Protein AF-A0A6C0BJ73-F1 (afdb_monomer_lite)

Foldseek 3Di:
DPPVVVVLVVVVVFFLQLSLLVLLVCLQVPVDDPDPPVNVVSLCSLCVLLVVCVVLVVLCVVQLLSVLLVVFPNPPCSSRDVQDADPLLVVQLVVLCVLQVHPDDDRHQQAFSSSQSSSVQSSCCSVVVHRDDDPVQSVLCNVFVDQPPDFFLVQLVVVVVCVVPDPAWKKKWKKKDQFDPDIGIKIKTWHWDDDPPPDDIDIAIAIFGHHHSGHGRSSVCVVVVCSVPVRHHDPVVLLSVLRNVLRNDQADDPVNQVSCCVVVVGGGDCSSRHGHTITMTMGMDGD

Organism: NCBI:txid1070528

Sequence (287 aa):
MVNLKKWVHHKRQRGLIDYKWAVRNYLLNHTHCEDEAQEKSFFLESLSPFLYLQQYAPIILQDRSLQAVCQLCTDLNLVIDINHQDLQLNILGQKFNQLIHSARELRACYDCGTTARGVFFQLIKAYRHDFHLSPQEIERVKSEYYMTRYHGAEGVDVLRSRMRTIDHNCLFMCAMQLGEEFGHVYILEKTWQDEHDGHSGHFRYRMYQSCLRAYLLIDYIETMDYARHPNQGIDIFAHLEHLEHLFSTPVWGAKEIDQFNNWFKFTPPDEVKTPGRKLFTNTFILL

Radius of gyration: 19.1 Å; chains: 1; bounding box: 56×44×53 Å

pLDDT: mean 87.21, std 12.21, range [36.84, 98.5]

Structure (mmCIF, N/CA/C/O backbone):
data_AF-A0A6C0BJ73-F1
#
_entry.id   AF-A0A6C0BJ73-F1
#
loop_
_atom_site.group_PDB
_atom_site.id
_atom_site.type_symbol
_atom_site.label_atom_id
_atom_site.label_alt_id
_atom_site.label_comp_id
_atom_site.label_asym_id
_atom_site.label_entity_id
_atom_site.label_seq_id
_atom_site.pdbx_PDB_ins_code
_atom_site.Cartn_x
_atom_site.Cartn_y
_atom_site.Cartn_z
_atom_site.occupancy
_atom_site.B_iso_or_equiv
_atom_site.auth_seq_id
_atom_site.auth_comp_id
_atom_site.auth_asym_id
_atom_site.auth_atom_id
_atom_site.pdbx_PDB_model_num
ATOM 1 N N . MET A 1 1 ? 25.821 -14.455 -17.902 1.00 36.84 1 MET A N 1
ATOM 2 C CA . MET A 1 1 ? 24.844 -13.638 -18.655 1.00 36.84 1 MET A CA 1
ATOM 3 C C . MET A 1 1 ? 23.474 -14.288 -18.554 1.00 36.84 1 MET A C 1
ATOM 5 O O . MET A 1 1 ? 23.308 -15.404 -19.032 1.00 36.84 1 MET A O 1
ATOM 9 N N . VAL A 1 2 ? 22.513 -13.643 -17.892 1.00 38.59 2 VAL A N 1
ATOM 10 C CA . VAL A 1 2 ? 21.113 -14.099 -17.897 1.00 38.59 2 VAL A CA 1
ATOM 11 C C . VAL A 1 2 ? 20.538 -13.808 -19.283 1.00 38.59 2 VAL A C 1
ATOM 13 O O . VAL A 1 2 ? 20.690 -12.700 -19.787 1.00 38.59 2 VAL A O 1
ATOM 16 N N . ASN A 1 3 ? 19.902 -14.793 -19.922 1.00 48.81 3 ASN A N 1
ATOM 17 C CA . ASN A 1 3 ? 19.230 -14.584 -21.205 1.00 48.81 3 ASN A CA 1
ATOM 18 C C . ASN A 1 3 ? 18.021 -13.656 -20.988 1.00 48.81 3 ASN A C 1
ATOM 20 O O . ASN A 1 3 ? 16.946 -14.110 -20.590 1.00 48.81 3 ASN A O 1
ATOM 24 N N . LEU A 1 4 ? 18.226 -12.354 -21.218 1.00 48.53 4 LEU A N 1
ATOM 25 C CA . LEU A 1 4 ? 17.261 -11.291 -20.926 1.00 48.53 4 LEU A CA 1
ATOM 26 C C . LEU A 1 4 ? 15.915 -11.516 -21.624 1.00 48.53 4 LEU A C 1
ATOM 28 O O . LEU A 1 4 ? 14.880 -11.275 -21.019 1.00 48.53 4 LEU A O 1
ATOM 32 N N . LYS A 1 5 ? 15.900 -12.055 -22.851 1.00 47.69 5 LYS A N 1
ATOM 33 C CA . LYS A 1 5 ? 14.650 -12.355 -23.572 1.00 47.69 5 LYS A CA 1
ATOM 34 C C . LYS A 1 5 ? 13.836 -13.443 -22.871 1.00 47.69 5 LYS A C 1
ATOM 36 O O . LYS A 1 5 ? 12.630 -13.284 -22.710 1.00 47.69 5 LYS A O 1
ATOM 41 N N . LYS A 1 6 ? 14.483 -14.510 -22.384 1.00 49.50 6 LYS A N 1
ATOM 42 C CA . LYS A 1 6 ? 13.811 -15.536 -21.563 1.00 49.50 6 LYS A CA 1
ATOM 43 C C . LYS A 1 6 ? 13.382 -14.990 -20.198 1.00 49.50 6 LYS A C 1
ATOM 45 O O . LYS A 1 6 ? 12.310 -15.345 -19.723 1.00 49.50 6 LYS A O 1
ATOM 50 N N . TRP A 1 7 ? 14.176 -14.112 -19.589 1.00 49.31 7 TRP A N 1
ATOM 51 C CA . TRP A 1 7 ? 13.893 -13.547 -18.267 1.00 49.31 7 TRP A CA 1
ATOM 52 C C . TRP A 1 7 ? 12.736 -12.535 -18.282 1.00 49.31 7 TRP A C 1
ATOM 54 O O . TRP A 1 7 ? 11.811 -12.650 -17.481 1.00 49.31 7 TRP A O 1
ATOM 64 N N . VAL A 1 8 ? 12.724 -11.618 -19.254 1.00 48.22 8 VAL A N 1
ATOM 65 C CA . VAL A 1 8 ? 11.640 -10.651 -19.497 1.00 48.22 8 VAL A CA 1
ATOM 66 C C . VAL A 1 8 ? 10.339 -11.367 -19.864 1.00 48.22 8 VAL A C 1
ATOM 68 O O . VAL A 1 8 ? 9.280 -11.026 -19.340 1.00 48.22 8 VAL A O 1
ATOM 71 N N . HIS A 1 9 ? 10.402 -12.407 -20.703 1.00 48.00 9 HIS A N 1
ATOM 72 C CA . HIS A 1 9 ? 9.216 -13.186 -21.070 1.00 48.00 9 HIS A CA 1
ATOM 73 C C . HIS A 1 9 ? 8.636 -13.962 -19.875 1.00 48.00 9 HIS A C 1
ATOM 75 O O . HIS A 1 9 ? 7.421 -14.005 -19.701 1.00 48.00 9 HIS A O 1
ATOM 81 N N . HIS A 1 10 ? 9.492 -14.505 -19.002 1.00 44.62 10 HIS A N 1
ATOM 82 C CA . HIS A 1 10 ? 9.056 -15.214 -17.797 1.00 44.62 10 HIS A CA 1
ATOM 83 C C . HIS A 1 10 ? 8.515 -14.270 -16.707 1.00 44.62 10 HIS A C 1
ATOM 85 O O . HIS A 1 10 ? 7.605 -14.641 -15.972 1.00 44.62 10 HIS A O 1
ATOM 91 N N . LYS A 1 11 ? 9.024 -13.032 -16.618 1.00 47.97 11 LYS A N 1
ATOM 92 C CA . LYS A 1 11 ? 8.549 -11.996 -15.681 1.00 47.97 11 LYS A CA 1
ATOM 93 C C . LYS A 1 11 ? 7.252 -11.318 -16.136 1.00 47.97 11 LYS A C 1
ATOM 95 O O . LYS A 1 11 ? 6.412 -11.058 -15.285 1.00 47.97 11 LYS A O 1
ATOM 100 N N . ARG A 1 12 ? 7.016 -11.139 -17.446 1.00 46.47 12 ARG A N 1
ATOM 101 C CA . ARG A 1 12 ? 5.707 -10.692 -17.982 1.00 46.47 12 ARG A CA 1
ATOM 102 C C . ARG A 1 12 ? 4.543 -11.597 -17.552 1.00 46.47 12 ARG A C 1
ATOM 104 O O . ARG A 1 12 ? 3.420 -11.124 -17.449 1.00 46.47 12 ARG A O 1
ATOM 111 N N . GLN A 1 13 ? 4.815 -12.874 -17.277 1.00 42.06 13 GLN A N 1
ATOM 112 C CA . GLN A 1 13 ? 3.831 -13.839 -16.772 1.00 42.06 13 GLN A CA 1
ATOM 113 C C . GLN A 1 13 ? 3.604 -13.760 -15.248 1.00 42.06 13 GLN A C 1
ATOM 115 O O . GLN A 1 13 ? 2.631 -14.328 -14.767 1.00 42.06 13 GLN A O 1
ATOM 120 N N . ARG A 1 14 ? 4.465 -13.069 -14.480 1.00 44.94 14 ARG A N 1
ATOM 121 C CA . ARG A 1 14 ? 4.439 -13.021 -12.999 1.00 44.94 14 ARG A CA 1
ATOM 122 C C . ARG A 1 14 ? 3.834 -11.733 -12.411 1.00 44.94 14 ARG A C 1
ATOM 124 O O . ARG A 1 14 ? 3.923 -11.510 -11.211 1.00 44.94 14 ARG A O 1
ATOM 131 N N . GLY A 1 15 ? 3.188 -10.915 -13.242 1.00 54.75 15 GLY A N 1
ATOM 132 C CA . GLY A 1 15 ? 2.568 -9.643 -12.855 1.00 54.75 15 GLY A CA 1
ATOM 133 C C . GLY A 1 15 ? 3.299 -8.437 -13.451 1.00 54.75 15 GLY A C 1
ATOM 134 O O . GLY A 1 15 ? 4.526 -8.403 -13.509 1.00 54.75 15 GLY A O 1
ATOM 135 N N . LEU A 1 16 ? 2.531 -7.443 -13.912 1.00 63.47 16 LEU A N 1
ATOM 136 C CA . LEU A 1 16 ? 3.031 -6.232 -14.588 1.00 63.47 16 LEU A CA 1
ATOM 137 C C . LEU A 1 16 ? 4.005 -5.412 -13.728 1.00 63.47 16 LEU A C 1
ATOM 139 O O . LEU A 1 16 ? 4.859 -4.713 -14.263 1.00 63.47 16 LEU A O 1
ATOM 143 N N . ILE A 1 17 ? 3.895 -5.508 -12.405 1.00 78.50 17 ILE A N 1
ATOM 144 C CA . ILE A 1 17 ? 4.587 -4.600 -11.499 1.00 78.50 17 ILE A CA 1
ATOM 145 C C . ILE A 1 17 ? 6.021 -5.061 -11.159 1.00 78.50 17 ILE A C 1
ATOM 147 O O . ILE A 1 17 ? 6.945 -4.254 -11.241 1.00 78.50 17 ILE A O 1
ATOM 151 N N . ASP A 1 18 ? 6.252 -6.354 -10.886 1.00 79.88 18 ASP A N 1
ATOM 152 C CA . ASP A 1 18 ? 7.607 -6.912 -10.660 1.00 79.88 18 ASP A CA 1
ATOM 153 C C . ASP A 1 18 ? 8.547 -6.647 -11.850 1.00 79.88 18 ASP A C 1
ATOM 155 O O . ASP A 1 18 ? 9.775 -6.584 -11.713 1.00 79.88 18 ASP A O 1
ATOM 159 N N . TYR A 1 19 ? 7.961 -6.532 -13.043 1.00 82.31 19 TYR A N 1
ATOM 160 C CA . TYR A 1 19 ? 8.666 -6.190 -14.266 1.00 82.31 19 TYR A CA 1
ATOM 161 C C . TYR A 1 19 ? 9.192 -4.748 -14.248 1.00 82.31 19 TYR A C 1
ATOM 163 O O . TYR A 1 19 ? 10.322 -4.520 -14.676 1.00 82.31 19 TYR A O 1
ATOM 171 N N . LYS A 1 20 ? 8.449 -3.791 -13.682 1.00 86.62 20 LYS A N 1
ATOM 172 C CA . LYS A 1 20 ? 8.884 -2.389 -13.590 1.00 86.62 20 LYS A CA 1
ATOM 173 C C . LYS A 1 20 ? 10.113 -2.230 -12.706 1.00 86.62 20 LYS A C 1
ATOM 175 O O . LYS A 1 20 ? 11.077 -1.591 -13.115 1.00 86.62 20 LYS A O 1
ATOM 180 N N . TRP A 1 21 ? 10.155 -2.874 -11.540 1.00 86.94 21 TRP A N 1
ATOM 181 C CA . TRP A 1 21 ? 11.364 -2.856 -10.707 1.00 86.94 21 TRP A CA 1
ATOM 182 C C . TRP A 1 21 ? 12.562 -3.502 -11.397 1.00 86.94 21 TRP A C 1
ATOM 184 O O . TRP A 1 21 ? 13.667 -2.962 -11.360 1.00 86.94 21 TRP A O 1
ATOM 194 N N . ALA A 1 22 ? 12.343 -4.632 -12.069 1.00 86.81 22 ALA A N 1
ATOM 195 C CA . ALA A 1 22 ? 13.363 -5.296 -12.870 1.00 86.81 22 ALA A CA 1
ATOM 196 C C . ALA A 1 22 ? 13.941 -4.372 -13.956 1.00 86.81 22 ALA A C 1
ATOM 198 O O . ALA A 1 22 ? 15.158 -4.301 -14.125 1.00 86.81 22 ALA A O 1
ATOM 199 N N . VAL A 1 23 ? 13.069 -3.641 -14.648 1.00 88.56 23 VAL A N 1
ATOM 200 C CA . VAL A 1 23 ? 13.437 -2.637 -15.647 1.00 88.56 23 VAL A CA 1
ATOM 201 C C . VAL A 1 23 ? 14.264 -1.509 -15.026 1.00 88.56 23 VAL A C 1
ATOM 203 O O . VAL A 1 23 ? 15.340 -1.208 -15.534 1.00 88.56 23 VAL A O 1
ATOM 206 N N . ARG A 1 24 ? 13.842 -0.933 -13.894 1.00 89.31 24 ARG A N 1
ATOM 207 C CA . ARG A 1 24 ? 14.599 0.144 -13.226 1.00 89.31 24 ARG A CA 1
ATOM 208 C C . ARG A 1 24 ? 15.981 -0.307 -12.759 1.00 89.31 24 ARG A C 1
ATOM 210 O O . ARG A 1 24 ? 16.961 0.392 -12.973 1.00 89.31 24 ARG A O 1
ATOM 217 N N . ASN A 1 25 ? 16.091 -1.520 -12.212 1.00 88.69 25 ASN A N 1
ATOM 218 C CA . ASN A 1 25 ? 17.393 -2.101 -11.863 1.00 88.69 25 ASN A CA 1
ATOM 219 C C . ASN A 1 25 ? 18.284 -2.299 -13.080 1.00 88.69 25 ASN A C 1
ATOM 221 O O . ASN A 1 25 ? 19.498 -2.129 -12.986 1.00 88.69 25 ASN A O 1
ATOM 225 N N . TYR A 1 26 ? 17.703 -2.704 -14.207 1.00 87.88 26 TYR A N 1
ATOM 226 C CA . TYR A 1 26 ? 18.461 -2.833 -15.438 1.00 87.88 26 TYR A CA 1
ATOM 227 C C . TYR A 1 26 ? 19.020 -1.473 -15.861 1.00 87.88 26 TYR A C 1
ATOM 229 O O . TYR A 1 26 ? 20.234 -1.367 -16.016 1.00 87.88 26 TYR A O 1
ATOM 237 N N . LEU A 1 27 ? 18.163 -0.450 -15.951 1.00 88.19 27 LEU A N 1
ATOM 238 C CA . LEU A 1 27 ? 18.541 0.914 -16.336 1.00 88.19 27 LEU A CA 1
ATOM 239 C C . LEU A 1 27 ? 19.612 1.502 -15.405 1.00 88.19 27 LEU A C 1
ATOM 241 O O . LEU A 1 27 ? 20.588 2.067 -15.883 1.00 88.19 27 LEU A O 1
ATOM 245 N N . LEU A 1 28 ? 19.482 1.304 -14.088 1.00 87.62 28 LEU A N 1
ATOM 246 C CA . LEU A 1 28 ? 20.460 1.785 -13.107 1.00 87.62 28 LEU A CA 1
ATOM 247 C C . LEU A 1 28 ? 21.855 1.165 -13.297 1.00 87.62 28 LEU A C 1
ATOM 249 O O . LEU A 1 28 ? 22.863 1.840 -13.109 1.00 87.62 28 LEU A O 1
ATOM 253 N N . ASN A 1 29 ? 21.923 -0.122 -13.648 1.00 86.38 29 ASN A N 1
ATOM 254 C CA . ASN A 1 29 ? 23.186 -0.861 -13.738 1.00 86.38 29 ASN A CA 1
ATOM 255 C C . ASN A 1 29 ? 23.790 -0.896 -15.154 1.00 86.38 29 ASN A C 1
ATOM 257 O O . ASN A 1 29 ? 24.919 -1.356 -15.314 1.00 86.38 29 ASN A O 1
ATOM 261 N N . HIS A 1 30 ? 23.053 -0.462 -16.180 1.00 80.69 30 HIS A N 1
ATOM 262 C CA . HIS A 1 30 ? 23.458 -0.566 -17.585 1.00 80.69 30 HIS A CA 1
ATOM 263 C C . HIS A 1 30 ? 23.285 0.780 -18.290 1.00 80.69 30 HIS A C 1
ATOM 265 O O . HIS A 1 30 ? 22.420 0.935 -19.144 1.00 80.69 30 HIS A O 1
ATOM 271 N N . THR A 1 31 ? 24.146 1.745 -17.961 1.00 66.12 31 THR A N 1
ATOM 272 C CA . THR A 1 31 ? 24.140 3.098 -18.553 1.00 66.12 31 THR A CA 1
ATOM 273 C C . THR A 1 31 ? 24.548 3.142 -20.032 1.00 66.12 31 THR A C 1
ATOM 275 O O . THR A 1 31 ? 24.536 4.212 -20.633 1.00 66.12 31 THR A O 1
ATOM 278 N N . HIS A 1 32 ? 24.932 2.001 -20.616 1.00 63.19 32 HIS A N 1
ATOM 279 C CA . HIS A 1 32 ? 25.345 1.856 -22.012 1.00 63.19 32 HIS A CA 1
ATOM 280 C C . HIS A 1 32 ? 24.818 0.526 -22.569 1.00 63.19 32 HIS A C 1
ATOM 282 O O . HIS A 1 32 ? 25.540 -0.474 -22.599 1.00 63.19 32 HIS A O 1
ATOM 288 N N . CYS A 1 33 ? 23.540 0.481 -22.953 1.00 62.47 33 CYS A N 1
ATOM 289 C CA . CYS A 1 33 ? 23.014 -0.647 -23.713 1.00 62.47 33 CYS A CA 1
ATOM 290 C C . CYS A 1 33 ? 23.437 -0.512 -25.184 1.00 62.47 33 CYS A C 1
ATOM 292 O O . CYS A 1 33 ? 23.330 0.562 -25.766 1.00 62.47 33 CYS A O 1
ATOM 294 N N . GLU A 1 34 ? 23.889 -1.599 -25.813 1.00 67.88 34 GLU A N 1
ATOM 295 C CA . GLU A 1 34 ? 24.16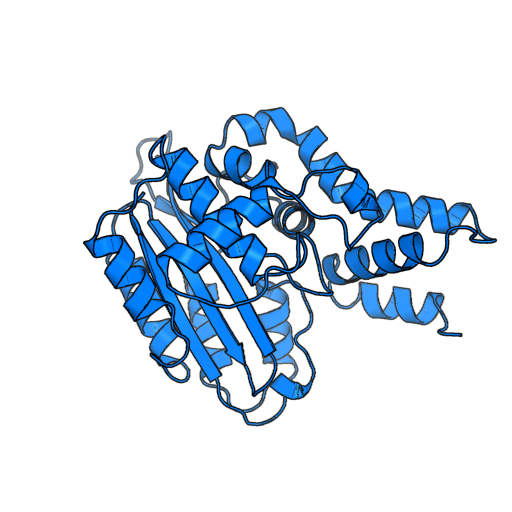2 -1.608 -27.261 1.00 67.88 34 GLU A CA 1
ATOM 296 C C . GLU A 1 34 ? 22.866 -1.535 -28.100 1.00 67.88 34 GLU A C 1
ATOM 298 O O . GLU A 1 34 ? 22.915 -1.230 -29.290 1.00 67.88 34 GLU A O 1
ATOM 303 N N . ASP A 1 35 ? 21.704 -1.804 -27.490 1.00 82.25 35 ASP A N 1
ATOM 304 C CA . ASP A 1 35 ? 20.382 -1.774 -28.123 1.00 82.25 35 ASP A CA 1
ATOM 305 C C . ASP A 1 35 ? 19.558 -0.574 -27.616 1.00 82.25 35 ASP A C 1
ATOM 307 O O . ASP A 1 35 ? 18.782 -0.668 -26.658 1.00 82.25 35 ASP A O 1
ATOM 311 N N . GLU A 1 36 ? 19.708 0.567 -28.296 1.00 83.44 36 GLU A N 1
ATOM 312 C CA . GLU A 1 36 ? 18.985 1.813 -27.994 1.00 83.44 36 GLU A CA 1
ATOM 313 C C . GLU A 1 36 ? 17.455 1.636 -28.001 1.00 83.44 36 GLU A C 1
ATOM 315 O O . GLU A 1 36 ? 16.734 2.295 -27.245 1.00 83.44 36 GLU A O 1
ATOM 320 N N . ALA A 1 37 ? 16.925 0.745 -28.847 1.00 84.75 37 ALA A N 1
ATOM 321 C CA . ALA A 1 37 ? 15.487 0.514 -28.939 1.00 84.75 37 ALA A CA 1
ATOM 322 C C . ALA A 1 37 ? 14.962 -0.208 -27.692 1.00 84.75 37 ALA A C 1
ATOM 324 O O . ALA A 1 37 ? 13.891 0.137 -27.175 1.00 84.75 37 ALA A O 1
ATOM 325 N N . GLN A 1 38 ? 15.722 -1.180 -27.183 1.00 84.00 38 GLN A N 1
ATOM 326 C CA . GLN A 1 38 ? 15.403 -1.859 -25.933 1.00 84.00 38 GLN A CA 1
ATOM 327 C C . GLN A 1 38 ? 15.486 -0.907 -24.736 1.00 84.00 38 GLN A C 1
ATOM 329 O O . GLN A 1 38 ? 14.554 -0.871 -23.928 1.00 84.00 38 GLN A O 1
ATOM 334 N N . GLU A 1 39 ? 16.553 -0.113 -24.639 1.00 85.25 39 GLU A N 1
ATOM 335 C CA . GLU A 1 39 ? 16.725 0.866 -23.561 1.00 85.25 39 GLU A CA 1
ATOM 336 C C . GLU A 1 39 ? 15.581 1.887 -23.543 1.00 85.25 39 GLU A C 1
ATOM 338 O O . GLU A 1 39 ? 14.961 2.113 -22.502 1.00 85.25 39 GLU A O 1
ATOM 343 N N . LYS A 1 40 ? 15.196 2.411 -24.713 1.00 87.56 40 LYS A N 1
ATOM 344 C CA . LYS A 1 40 ? 14.037 3.301 -24.848 1.00 87.56 40 LYS A CA 1
ATOM 345 C C . LYS A 1 40 ? 12.741 2.640 -24.379 1.00 87.56 40 LYS A C 1
ATOM 347 O O . LYS A 1 40 ? 11.948 3.273 -23.685 1.00 87.56 40 LYS A O 1
ATOM 352 N N . SER A 1 41 ? 12.506 1.377 -24.739 1.00 87.75 41 SER A N 1
ATOM 353 C CA . SER A 1 41 ? 11.314 0.647 -24.289 1.00 87.75 41 SER A CA 1
ATOM 354 C C . SER A 1 41 ? 11.290 0.463 -22.771 1.00 87.75 41 SER A C 1
ATOM 356 O O . SER A 1 41 ? 10.227 0.565 -22.165 1.00 87.75 41 SER A O 1
ATOM 358 N N . PHE A 1 42 ? 12.437 0.176 -22.161 1.00 90.31 42 PHE A N 1
ATOM 359 C CA . PHE A 1 42 ? 12.583 0.037 -20.715 1.00 90.31 42 PHE A CA 1
ATOM 360 C C . PHE A 1 42 ? 12.367 1.367 -19.998 1.00 90.31 42 PHE A C 1
ATOM 362 O O . PHE A 1 42 ? 11.609 1.431 -19.031 1.00 90.31 42 PHE A O 1
ATOM 369 N N . PHE A 1 43 ? 12.942 2.447 -20.517 1.00 89.69 43 PHE A N 1
ATOM 370 C CA . PHE A 1 43 ? 12.713 3.776 -19.973 1.00 89.69 43 PHE A CA 1
ATOM 371 C C . PHE A 1 43 ? 11.221 4.143 -19.991 1.00 89.69 43 PHE A C 1
ATOM 373 O O . PHE A 1 43 ? 10.673 4.531 -18.960 1.00 89.69 43 PHE A O 1
ATOM 380 N N . LEU A 1 44 ? 10.527 3.923 -21.115 1.00 89.12 44 LEU A N 1
ATOM 381 C CA . LEU A 1 44 ? 9.082 4.168 -21.225 1.00 89.12 44 LEU A CA 1
ATOM 382 C C . LEU A 1 44 ? 8.257 3.355 -20.218 1.00 89.12 44 LEU A C 1
ATOM 384 O O . LEU A 1 44 ? 7.331 3.895 -19.617 1.00 89.12 44 LEU A O 1
ATOM 388 N N . GLU A 1 45 ? 8.605 2.087 -19.999 1.00 89.75 45 GLU A N 1
ATOM 389 C CA . GLU A 1 45 ? 7.937 1.245 -19.000 1.00 89.75 45 GLU A CA 1
ATOM 390 C C . GLU A 1 45 ? 8.144 1.785 -17.575 1.00 89.75 45 GLU A C 1
ATOM 392 O O . GLU A 1 45 ? 7.196 1.878 -16.799 1.00 89.75 45 GLU A O 1
ATOM 397 N N . SER A 1 46 ? 9.370 2.191 -17.228 1.00 90.62 46 SER A N 1
ATOM 398 C CA . SER A 1 46 ? 9.672 2.757 -15.905 1.00 90.62 46 SER A CA 1
ATOM 399 C C . SER A 1 46 ? 9.002 4.111 -15.647 1.00 90.62 46 SER A C 1
ATOM 401 O O . SER A 1 46 ? 8.723 4.455 -14.493 1.00 90.62 46 SER A O 1
ATOM 403 N N . LEU A 1 47 ? 8.723 4.856 -16.721 1.00 92.31 47 LEU A N 1
ATOM 404 C CA . LEU A 1 47 ? 8.091 6.169 -16.704 1.00 92.31 47 LEU A CA 1
ATOM 405 C C . LEU A 1 47 ? 6.554 6.091 -16.645 1.00 92.31 47 LEU A C 1
ATOM 407 O O . LEU A 1 47 ? 5.916 7.059 -16.232 1.00 92.31 47 LEU A O 1
ATOM 411 N N . SER A 1 48 ? 5.947 4.956 -17.012 1.00 92.94 48 SER A N 1
ATOM 412 C CA . SER A 1 48 ? 4.487 4.809 -17.106 1.00 92.94 48 SER A CA 1
ATOM 413 C C . SER A 1 48 ? 3.693 5.272 -15.867 1.00 92.94 48 SER A C 1
ATOM 415 O O . SER A 1 48 ? 2.747 6.039 -16.063 1.00 92.94 48 SER A O 1
ATOM 417 N N . PRO A 1 49 ? 4.069 4.952 -14.605 1.00 92.31 49 PRO A N 1
ATOM 418 C CA . PRO A 1 49 ? 3.311 5.425 -13.441 1.00 92.31 49 PRO A CA 1
ATOM 419 C C . PRO A 1 49 ? 3.370 6.945 -13.280 1.00 92.31 49 PRO A C 1
ATOM 421 O O . PRO A 1 49 ? 2.411 7.556 -12.822 1.00 92.31 49 PRO A O 1
ATOM 424 N N . PHE A 1 50 ? 4.463 7.589 -13.692 1.00 93.94 50 PHE A N 1
ATOM 425 C CA . PHE A 1 50 ? 4.592 9.044 -13.630 1.00 93.94 50 PHE A CA 1
ATOM 426 C C . PHE A 1 50 ? 3.728 9.718 -14.699 1.00 93.94 50 PHE A C 1
ATOM 428 O O . PHE A 1 50 ? 3.060 10.712 -14.414 1.00 93.94 50 PHE A O 1
ATOM 435 N N . LEU A 1 51 ? 3.674 9.144 -15.907 1.00 93.81 51 LEU A N 1
ATOM 436 C CA . LEU A 1 51 ? 2.758 9.603 -16.957 1.00 93.81 51 LEU A CA 1
ATOM 437 C C . LEU A 1 51 ? 1.300 9.428 -16.537 1.00 93.81 51 LEU A C 1
ATOM 439 O O . LEU A 1 51 ? 0.488 10.310 -16.795 1.00 93.81 51 LEU A O 1
ATOM 443 N N . TYR A 1 52 ? 0.976 8.334 -15.848 1.00 94.06 52 TYR A N 1
ATOM 444 C CA . TYR A 1 52 ? -0.346 8.112 -15.275 1.00 94.06 52 TYR A CA 1
ATOM 445 C C . TYR A 1 52 ? -0.724 9.219 -14.277 1.00 94.06 52 TYR A C 1
ATOM 447 O O . TYR A 1 52 ? -1.795 9.817 -14.399 1.00 94.06 52 TYR A O 1
ATOM 455 N N . LEU A 1 53 ? 0.170 9.567 -13.342 1.00 93.88 53 LEU A N 1
ATOM 456 C CA . LEU A 1 53 ? -0.064 10.676 -12.408 1.00 93.88 53 LEU A CA 1
ATOM 457 C C . LEU A 1 53 ? -0.254 12.014 -13.135 1.00 93.88 53 LEU A C 1
ATOM 459 O O . LEU A 1 53 ? -1.150 12.779 -12.783 1.00 93.88 53 LEU A O 1
ATOM 463 N N . GLN A 1 54 ? 0.551 12.286 -14.165 1.00 95.06 54 GLN A N 1
ATOM 464 C CA . GLN A 1 54 ? 0.431 13.506 -14.963 1.00 95.06 54 GLN A CA 1
ATOM 465 C C . GLN A 1 54 ? -0.897 13.557 -15.734 1.00 95.06 54 GLN A C 1
ATOM 467 O O . GLN A 1 54 ? -1.574 14.584 -15.734 1.00 95.06 54 GLN A O 1
ATOM 472 N N . GLN A 1 55 ? -1.282 12.450 -16.371 1.00 96.19 55 GLN A N 1
ATOM 473 C CA . GLN A 1 55 ? -2.501 12.336 -17.167 1.00 96.19 55 GLN A CA 1
ATOM 474 C C . GLN A 1 55 ? -3.760 12.558 -16.321 1.00 96.19 55 GLN A C 1
ATOM 476 O O . GLN A 1 55 ? -4.688 13.231 -16.770 1.00 96.19 55 GLN A O 1
ATOM 481 N N . TYR A 1 56 ? -3.796 12.013 -15.102 1.00 97.00 56 TYR A N 1
ATOM 482 C CA . TYR A 1 56 ? -4.958 12.090 -14.211 1.00 97.00 56 TYR A CA 1
ATOM 483 C C . TYR A 1 56 ? -4.818 13.125 -13.092 1.00 97.00 56 TYR A C 1
ATOM 485 O O . TYR A 1 56 ? -5.603 13.108 -12.142 1.00 97.00 56 TYR A O 1
ATOM 493 N N . ALA A 1 57 ? -3.871 14.061 -13.209 1.00 96.44 57 ALA A N 1
ATOM 494 C CA . ALA A 1 57 ? -3.634 15.092 -12.202 1.00 96.44 57 ALA A CA 1
ATOM 495 C C . ALA A 1 57 ? -4.914 15.838 -11.761 1.00 96.44 57 ALA A C 1
ATOM 497 O O . ALA A 1 57 ? -5.103 15.985 -10.553 1.00 96.44 57 ALA A O 1
ATOM 498 N N . PRO A 1 58 ? -5.846 16.241 -12.656 1.00 97.00 58 PRO A N 1
ATOM 499 C CA . PRO A 1 58 ? -7.082 16.903 -12.232 1.00 97.00 58 PRO A CA 1
ATOM 500 C C . PRO A 1 58 ? -7.959 16.048 -11.309 1.00 97.00 58 PRO A C 1
ATOM 502 O O . PRO A 1 58 ? -8.543 16.582 -10.372 1.00 97.00 58 PRO A O 1
ATOM 505 N N . ILE A 1 59 ? -8.032 14.734 -11.548 1.00 96.12 59 ILE A N 1
ATOM 506 C CA . ILE A 1 59 ? -8.831 13.810 -10.729 1.00 96.12 59 ILE A CA 1
ATOM 507 C C . ILE A 1 59 ? -8.131 13.559 -9.393 1.00 96.12 59 ILE A C 1
ATOM 509 O O . ILE A 1 59 ? -8.757 13.625 -8.339 1.00 96.12 59 ILE A O 1
ATOM 513 N N . ILE A 1 60 ? -6.813 13.341 -9.427 1.00 96.31 60 ILE A N 1
ATOM 514 C CA . ILE A 1 60 ? -5.996 13.142 -8.223 1.00 96.31 60 ILE A CA 1
ATOM 515 C C . ILE A 1 60 ? -6.103 14.352 -7.291 1.00 96.31 60 ILE A C 1
ATOM 517 O O . ILE A 1 60 ? -6.215 14.169 -6.089 1.00 96.31 60 ILE A O 1
ATOM 521 N N . LEU A 1 61 ? -6.111 15.577 -7.825 1.00 95.62 61 LEU A N 1
ATOM 522 C CA . LEU A 1 61 ? -6.252 16.801 -7.028 1.00 95.62 61 LEU A CA 1
ATOM 523 C C . LEU A 1 61 ? -7.636 16.963 -6.377 1.00 95.62 61 LEU A C 1
ATOM 525 O O . LEU A 1 61 ? -7.751 17.704 -5.403 1.00 95.62 61 LEU A O 1
ATOM 529 N N . GLN A 1 62 ? -8.672 16.308 -6.906 1.00 95.19 62 GLN A N 1
ATOM 530 C CA . GLN A 1 62 ? -10.029 16.338 -6.347 1.00 95.19 62 GLN A CA 1
ATOM 531 C C . GLN A 1 62 ? -10.247 15.246 -5.291 1.00 95.19 62 GLN A C 1
ATOM 533 O O . GLN A 1 62 ? -11.045 15.426 -4.372 1.00 95.19 62 GLN A O 1
ATOM 538 N N . ASP A 1 63 ? -9.529 14.125 -5.388 1.00 94.81 63 ASP A N 1
ATOM 539 C CA . ASP A 1 63 ? -9.580 13.049 -4.401 1.00 94.81 63 ASP A CA 1
ATOM 540 C C . ASP A 1 63 ? -8.548 13.288 -3.290 1.00 94.81 63 ASP A C 1
ATOM 542 O O . ASP A 1 63 ? -7.346 13.104 -3.478 1.00 94.81 63 ASP A O 1
ATOM 546 N N . ARG A 1 64 ? -9.028 13.674 -2.103 1.00 94.69 64 ARG A N 1
ATOM 547 C CA . ARG A 1 64 ? -8.192 14.005 -0.934 1.00 94.69 64 ARG A CA 1
ATOM 548 C C . ARG A 1 64 ? -7.134 12.938 -0.623 1.00 94.69 64 ARG A C 1
ATOM 550 O O . ARG A 1 64 ? -5.990 13.284 -0.327 1.00 94.69 64 ARG A O 1
ATOM 557 N N . SER A 1 65 ? -7.506 11.659 -0.671 1.00 95.50 65 SER A N 1
ATOM 558 C CA . SER A 1 65 ? -6.602 10.553 -0.346 1.00 95.50 65 SER A CA 1
ATOM 559 C C . SER A 1 65 ? -5.539 10.383 -1.415 1.00 95.50 65 SER A C 1
ATOM 561 O O . SER A 1 65 ? -4.351 10.334 -1.096 1.00 95.50 65 SER A O 1
ATOM 563 N N . LEU A 1 66 ? -5.946 10.335 -2.689 1.00 95.62 66 LEU A N 1
ATOM 564 C CA . LEU A 1 66 ? -5.000 10.192 -3.794 1.00 95.62 66 LEU A CA 1
ATOM 565 C C . LEU A 1 66 ? -4.061 11.389 -3.863 1.00 95.62 66 LEU A C 1
ATOM 567 O O . LEU A 1 66 ? -2.864 11.189 -4.027 1.00 95.62 66 LEU A O 1
ATOM 571 N N . GLN A 1 67 ? -4.558 12.610 -3.664 1.00 96.00 67 GLN A N 1
ATOM 572 C CA . GLN A 1 67 ? -3.718 13.801 -3.600 1.00 96.00 67 GLN A CA 1
ATOM 573 C C . GLN A 1 67 ? -2.619 13.661 -2.542 1.00 96.00 67 GLN A C 1
ATOM 575 O O . GLN A 1 67 ? -1.457 13.942 -2.825 1.00 96.00 67 GLN A O 1
ATOM 580 N N . ALA A 1 68 ? -2.972 13.225 -1.331 1.00 94.81 68 ALA A N 1
ATOM 581 C CA . ALA A 1 68 ? -2.029 13.103 -0.223 1.00 94.81 68 ALA A CA 1
ATOM 582 C C . ALA A 1 68 ? -0.996 11.989 -0.448 1.00 94.81 68 ALA A C 1
ATOM 584 O O . ALA A 1 68 ? 0.185 12.151 -0.137 1.00 94.81 68 ALA A O 1
ATOM 585 N N . VAL A 1 69 ? -1.438 10.853 -0.989 1.00 95.12 69 VAL A N 1
ATOM 586 C CA . VAL A 1 69 ? -0.594 9.674 -1.214 1.00 95.12 69 VAL A CA 1
ATOM 587 C C . VAL A 1 69 ? 0.320 9.866 -2.425 1.00 95.12 69 VAL A C 1
ATOM 589 O O . VAL A 1 69 ? 1.504 9.553 -2.342 1.00 95.12 69 VAL A O 1
ATOM 592 N N . CYS A 1 70 ? -0.184 10.449 -3.516 1.00 93.31 70 CYS A N 1
ATOM 593 C CA . CYS A 1 70 ? 0.581 10.733 -4.735 1.00 93.31 70 CYS A CA 1
ATOM 594 C C . CYS A 1 70 ? 1.570 11.901 -4.586 1.00 93.31 70 CYS A C 1
ATOM 596 O O . CYS A 1 70 ? 2.178 12.301 -5.568 1.00 93.31 70 CYS A O 1
ATOM 598 N N . GLN A 1 71 ? 1.735 12.470 -3.391 1.00 90.00 71 GLN A N 1
ATOM 599 C CA . GLN A 1 71 ? 2.844 13.382 -3.083 1.00 90.00 71 GLN A CA 1
ATOM 600 C C . GLN A 1 71 ? 4.088 12.643 -2.570 1.00 90.00 71 GLN A C 1
ATOM 602 O O . GLN A 1 71 ? 5.136 13.261 -2.417 1.00 90.00 71 GLN A O 1
ATOM 607 N N . LEU A 1 72 ? 3.976 11.347 -2.264 1.00 90.81 72 LEU A N 1
ATOM 608 C CA . LEU A 1 72 ? 5.085 10.524 -1.787 1.00 90.81 72 LEU A CA 1
ATOM 609 C C . LEU A 1 72 ? 5.723 9.759 -2.947 1.00 90.81 72 LEU A C 1
ATOM 611 O O . LEU A 1 72 ? 5.015 9.145 -3.746 1.00 90.81 72 LEU A O 1
ATOM 615 N N . CYS A 1 73 ? 7.056 9.699 -2.979 1.00 84.56 73 CYS A N 1
ATOM 616 C CA . CYS A 1 73 ? 7.807 8.875 -3.930 1.00 84.56 73 CYS A CA 1
ATOM 617 C C . CYS A 1 73 ? 7.509 9.184 -5.407 1.00 84.56 73 CYS A C 1
ATOM 619 O O . CYS A 1 73 ? 7.421 8.276 -6.234 1.00 84.56 73 CYS A O 1
ATOM 621 N N . THR A 1 74 ? 7.371 10.469 -5.738 1.00 84.69 74 THR A N 1
ATOM 622 C CA . THR A 1 74 ? 7.092 10.949 -7.103 1.00 84.69 74 THR A CA 1
ATOM 623 C C . THR A 1 74 ? 8.243 11.714 -7.746 1.00 84.69 74 THR A C 1
ATOM 625 O O . THR A 1 74 ? 8.066 12.306 -8.809 1.00 84.69 74 THR A O 1
ATOM 628 N N . ASP A 1 75 ? 9.421 11.724 -7.122 1.00 88.19 75 ASP A N 1
ATOM 629 C CA . ASP A 1 75 ? 10.621 12.298 -7.729 1.00 88.19 75 ASP A CA 1
ATOM 630 C C . ASP A 1 75 ? 10.971 11.538 -9.017 1.00 88.19 75 ASP A C 1
ATOM 632 O O . ASP A 1 75 ? 11.039 10.308 -9.020 1.00 88.19 75 ASP A O 1
ATOM 636 N N . LEU A 1 76 ? 11.206 12.266 -10.112 1.00 88.50 76 LEU A N 1
ATOM 637 C CA . LEU A 1 76 ? 11.563 11.680 -11.405 1.00 88.50 76 LEU A CA 1
ATOM 638 C C . LEU A 1 76 ? 12.878 10.892 -11.360 1.00 88.50 76 LEU A C 1
ATOM 640 O O . LEU A 1 76 ? 13.077 10.017 -12.198 1.00 88.50 76 LEU A O 1
ATOM 644 N N . ASN A 1 77 ? 13.746 11.122 -10.372 1.00 89.69 77 ASN A N 1
ATOM 645 C CA . ASN A 1 77 ? 14.927 10.286 -10.160 1.00 89.69 77 ASN A CA 1
ATOM 646 C C . ASN A 1 77 ? 14.551 8.812 -9.926 1.00 89.69 77 ASN A C 1
ATOM 648 O O . ASN A 1 77 ? 15.263 7.926 -10.392 1.00 89.69 77 ASN A O 1
ATOM 652 N N . LEU A 1 78 ? 13.387 8.532 -9.321 1.00 87.81 78 LEU A N 1
ATOM 653 C CA . LEU A 1 78 ? 12.878 7.171 -9.092 1.00 87.81 78 LEU A CA 1
ATOM 654 C C . LEU A 1 78 ? 12.492 6.432 -10.384 1.00 87.81 78 LEU A C 1
ATOM 656 O O . LEU A 1 78 ? 12.234 5.227 -10.334 1.00 87.81 78 LEU A O 1
ATOM 660 N N . VAL A 1 79 ? 12.452 7.116 -11.536 1.00 87.56 79 VAL A N 1
ATOM 661 C CA . VAL A 1 79 ? 12.300 6.472 -12.852 1.00 87.56 79 VAL A CA 1
ATOM 662 C C . VAL A 1 79 ? 13.461 5.512 -13.106 1.00 87.56 79 VAL A C 1
ATOM 664 O O . VAL A 1 79 ? 13.240 4.438 -13.653 1.00 87.56 79 VAL A O 1
ATOM 667 N N . ILE A 1 80 ? 14.677 5.855 -12.671 1.00 85.38 80 ILE A N 1
ATOM 668 C CA . ILE A 1 80 ? 15.884 5.048 -12.900 1.00 85.38 80 ILE A CA 1
ATOM 669 C C . ILE A 1 80 ? 16.491 4.592 -11.572 1.00 85.38 80 ILE A C 1
ATOM 671 O O . ILE A 1 80 ? 16.798 3.412 -11.400 1.00 85.38 80 ILE A O 1
ATOM 675 N N . ASP A 1 81 ? 16.653 5.508 -10.620 1.00 86.31 81 ASP A N 1
ATOM 676 C CA . ASP A 1 81 ? 17.344 5.245 -9.367 1.00 86.31 81 ASP A CA 1
ATOM 677 C C . ASP A 1 81 ? 16.415 4.613 -8.330 1.00 86.31 81 ASP A C 1
ATOM 679 O O . ASP A 1 81 ? 15.640 5.271 -7.633 1.00 86.31 81 ASP A O 1
ATOM 683 N N . ILE A 1 82 ? 16.533 3.294 -8.196 1.00 83.88 82 ILE A N 1
ATOM 684 C CA . ILE A 1 82 ? 15.795 2.529 -7.192 1.00 83.88 82 ILE A CA 1
ATOM 685 C C . ILE A 1 82 ? 16.254 2.795 -5.748 1.00 83.88 82 ILE A C 1
ATOM 687 O O . ILE A 1 82 ? 15.564 2.392 -4.811 1.00 83.88 82 ILE A O 1
ATOM 691 N N . ASN A 1 83 ? 17.404 3.447 -5.559 1.00 84.19 83 ASN A N 1
ATOM 692 C CA . ASN A 1 83 ? 17.951 3.798 -4.250 1.00 84.19 83 ASN A CA 1
ATOM 693 C C . ASN A 1 83 ? 17.635 5.245 -3.857 1.00 84.19 83 ASN A C 1
ATOM 695 O O . ASN A 1 83 ? 17.988 5.656 -2.746 1.00 84.19 83 ASN A O 1
ATOM 699 N N . HIS A 1 84 ? 16.970 6.005 -4.735 1.00 86.56 84 HIS A N 1
ATOM 700 C CA . HIS A 1 84 ? 16.630 7.395 -4.470 1.00 86.56 84 HIS A CA 1
ATOM 701 C C . HIS A 1 84 ? 15.786 7.513 -3.200 1.00 86.56 84 HIS A C 1
ATOM 703 O O . HIS A 1 84 ? 14.825 6.766 -2.978 1.00 86.56 84 HIS A O 1
ATOM 709 N N . GLN A 1 85 ? 16.162 8.462 -2.348 1.00 82.50 85 GLN A N 1
ATOM 710 C CA . GLN A 1 85 ? 15.524 8.671 -1.058 1.00 82.50 85 GLN A CA 1
ATOM 711 C C . GLN A 1 85 ? 14.602 9.880 -1.103 1.00 82.50 85 GLN A C 1
ATOM 713 O O . GLN A 1 85 ? 15.030 11.004 -1.349 1.00 82.50 85 GLN A O 1
ATOM 718 N N . ASP A 1 86 ? 13.337 9.654 -0.768 1.00 84.00 86 ASP A N 1
ATOM 719 C CA . ASP A 1 86 ? 12.396 10.730 -0.500 1.00 84.00 86 ASP A CA 1
ATOM 720 C C . ASP A 1 86 ? 12.608 11.236 0.939 1.00 84.00 86 ASP A C 1
ATOM 722 O O . ASP A 1 86 ? 12.350 10.533 1.925 1.00 84.00 86 ASP A O 1
ATOM 726 N N . LEU A 1 87 ? 13.118 12.466 1.063 1.00 86.12 87 LEU A N 1
ATOM 727 C CA . LEU A 1 87 ? 13.396 13.096 2.354 1.00 86.12 87 LEU A CA 1
ATOM 728 C C . LEU A 1 87 ? 12.130 13.218 3.212 1.00 86.12 87 LEU A C 1
ATOM 730 O O . LEU A 1 87 ? 12.182 12.993 4.424 1.00 86.12 87 LEU A O 1
ATOM 734 N N . GLN A 1 88 ? 10.993 13.554 2.601 1.00 86.31 88 GLN A N 1
ATOM 735 C CA . GLN A 1 88 ? 9.728 13.684 3.312 1.00 86.31 88 GLN A CA 1
ATOM 736 C C . GLN A 1 88 ? 9.281 12.328 3.852 1.00 86.31 88 GLN A C 1
ATOM 738 O O . GLN A 1 88 ? 8.901 12.231 5.021 1.00 86.31 88 GLN A O 1
ATOM 743 N N . LEU A 1 89 ? 9.396 11.269 3.049 1.00 88.69 89 LEU A N 1
ATOM 744 C CA . LEU A 1 89 ? 9.089 9.913 3.489 1.00 88.69 89 LEU A CA 1
ATOM 745 C C . LEU A 1 89 ? 9.968 9.485 4.673 1.00 88.69 89 LEU A C 1
ATOM 747 O O . LEU A 1 89 ? 9.460 8.941 5.656 1.00 88.69 89 LEU A O 1
ATOM 751 N N . ASN A 1 90 ? 11.268 9.779 4.617 1.00 87.31 90 ASN A N 1
ATOM 752 C CA . ASN A 1 90 ? 12.196 9.485 5.707 1.00 87.31 90 ASN A CA 1
ATOM 753 C C . ASN A 1 90 ? 11.822 10.229 6.998 1.00 87.31 90 ASN A C 1
ATOM 755 O O . ASN A 1 90 ? 11.783 9.611 8.061 1.00 87.31 90 ASN A O 1
ATOM 759 N N . ILE A 1 91 ? 11.476 11.519 6.919 1.00 89.31 91 ILE A N 1
ATOM 760 C CA . ILE A 1 91 ? 11.020 12.302 8.081 1.00 89.31 91 ILE A CA 1
ATOM 761 C C . ILE A 1 91 ? 9.758 11.681 8.696 1.00 89.31 91 ILE A C 1
ATOM 763 O O . ILE A 1 91 ? 9.669 11.533 9.916 1.00 89.31 91 ILE A O 1
ATOM 767 N N . LEU A 1 92 ? 8.777 11.296 7.874 1.00 88.44 92 LEU A N 1
ATOM 768 C CA . LEU A 1 92 ? 7.541 10.669 8.356 1.00 88.44 92 LEU A CA 1
ATOM 769 C C . LEU A 1 92 ? 7.804 9.295 8.987 1.00 88.44 92 LEU A C 1
ATOM 771 O O . LEU A 1 92 ? 7.278 8.992 10.058 1.00 88.44 92 LEU A O 1
ATOM 775 N N . GLY A 1 93 ? 8.674 8.490 8.373 1.00 87.25 93 GLY A N 1
ATOM 776 C CA . GLY A 1 93 ? 9.113 7.212 8.927 1.00 87.25 93 GLY A CA 1
ATOM 777 C C . GLY A 1 93 ? 9.815 7.370 10.280 1.00 87.25 93 GLY A C 1
ATOM 778 O O . GLY A 1 93 ? 9.526 6.615 11.208 1.00 87.25 93 GLY A O 1
ATOM 779 N N . GLN A 1 94 ? 10.678 8.382 10.427 1.00 89.50 94 GLN A N 1
ATOM 780 C CA . GLN A 1 94 ? 11.364 8.683 11.689 1.00 89.50 94 GLN A CA 1
ATOM 781 C C . GLN A 1 94 ? 10.373 9.092 12.777 1.00 89.50 94 GLN A C 1
ATOM 783 O O . GLN A 1 94 ? 10.457 8.582 13.894 1.00 89.50 94 GLN A O 1
ATOM 788 N N . LYS A 1 95 ? 9.396 9.946 12.447 1.00 89.50 95 LYS A N 1
ATOM 789 C CA . LYS A 1 95 ? 8.326 10.333 13.378 1.00 89.50 95 LYS A CA 1
ATOM 790 C C . LYS A 1 95 ? 7.526 9.123 13.855 1.00 89.50 95 LYS A C 1
ATOM 792 O O . LYS A 1 95 ? 7.285 8.995 15.052 1.00 89.50 95 LYS A O 1
ATOM 797 N N . PHE A 1 96 ? 7.155 8.210 12.952 1.00 87.94 96 PHE A N 1
ATOM 798 C CA . PHE A 1 96 ? 6.470 6.972 13.336 1.00 87.94 96 PHE A CA 1
ATOM 799 C C . PHE A 1 96 ? 7.344 6.125 14.272 1.00 87.94 96 PHE A C 1
ATOM 801 O O . PHE A 1 96 ? 6.885 5.702 15.329 1.00 87.94 96 PHE A O 1
ATOM 808 N N . ASN A 1 97 ? 8.614 5.904 13.918 1.00 88.69 97 ASN A N 1
ATOM 809 C CA . ASN A 1 97 ? 9.540 5.118 14.733 1.00 88.69 97 ASN A CA 1
ATOM 810 C C . ASN A 1 97 ? 9.716 5.703 16.141 1.00 88.69 97 ASN A C 1
ATOM 812 O O . ASN A 1 97 ? 9.675 4.954 17.116 1.00 88.69 97 ASN A O 1
ATOM 816 N N . GLN A 1 98 ? 9.849 7.027 16.259 1.00 89.81 98 GLN A N 1
ATOM 817 C CA . GLN A 1 98 ? 9.908 7.726 17.547 1.00 89.81 98 GLN A CA 1
ATOM 818 C C . GLN A 1 98 ? 8.628 7.518 18.362 1.00 89.81 98 GLN A C 1
ATOM 820 O O . GLN A 1 98 ? 8.706 7.225 19.554 1.00 89.81 98 GLN A O 1
ATOM 825 N N . LEU A 1 99 ? 7.465 7.613 17.710 1.00 87.38 99 LEU A N 1
ATOM 826 C CA . LEU A 1 99 ? 6.154 7.447 18.336 1.00 87.38 99 LEU A CA 1
ATOM 827 C C . LEU A 1 99 ? 5.982 6.062 18.962 1.00 87.38 99 LEU A C 1
ATOM 829 O O . LEU A 1 99 ? 5.435 5.952 20.057 1.00 87.38 99 LEU A O 1
ATOM 833 N N . ILE A 1 100 ? 6.468 5.015 18.292 1.00 84.06 100 ILE A N 1
ATOM 834 C CA . ILE A 1 100 ? 6.323 3.632 18.765 1.00 84.06 100 ILE A CA 1
ATOM 835 C C . ILE A 1 100 ? 7.565 3.066 19.460 1.00 84.06 100 ILE A C 1
ATOM 837 O O . ILE A 1 100 ? 7.556 1.898 19.838 1.00 84.06 100 ILE A O 1
ATOM 841 N N . HIS A 1 101 ? 8.620 3.866 19.633 1.00 85.69 101 HIS A N 1
ATOM 842 C CA . HIS A 1 101 ? 9.926 3.434 20.151 1.00 85.69 101 HIS A CA 1
ATOM 843 C C . HIS A 1 101 ? 10.571 2.297 19.335 1.00 85.69 101 HIS A C 1
ATOM 845 O O . HIS A 1 101 ? 11.210 1.400 19.880 1.00 85.69 101 HIS A O 1
ATOM 851 N N . SER A 1 102 ? 10.412 2.327 18.010 1.00 84.00 102 SER A N 1
ATOM 852 C CA . SER A 1 102 ? 11.025 1.349 17.110 1.00 84.00 102 SER A CA 1
ATOM 853 C C . SER A 1 102 ? 12.411 1.797 16.656 1.00 84.00 102 SER A C 1
ATOM 855 O O . SER A 1 102 ? 12.586 2.915 16.179 1.00 84.00 102 SER A O 1
ATOM 857 N N . ALA A 1 103 ? 13.381 0.885 16.724 1.00 84.00 103 ALA A N 1
ATOM 858 C CA . ALA A 1 103 ? 14.723 1.065 16.169 1.00 84.00 103 ALA A CA 1
ATOM 859 C C . ALA A 1 103 ? 14.845 0.584 14.706 1.00 84.00 103 ALA A C 1
ATOM 861 O O . ALA A 1 103 ? 15.955 0.407 14.207 1.00 84.00 103 ALA A O 1
ATOM 862 N N . ARG A 1 104 ? 13.727 0.312 14.014 1.00 82.44 104 ARG A N 1
ATOM 863 C CA . ARG A 1 104 ? 13.761 -0.226 12.647 1.00 82.44 104 ARG A CA 1
ATOM 864 C C . ARG A 1 104 ? 14.374 0.784 11.677 1.00 82.44 104 ARG A C 1
ATOM 866 O O . ARG A 1 104 ? 13.923 1.922 11.585 1.00 82.44 104 ARG A O 1
ATOM 873 N N . GLU A 1 105 ? 15.344 0.324 10.901 1.00 84.31 105 GLU A N 1
ATOM 874 C CA . GLU A 1 105 ? 15.963 1.099 9.827 1.00 84.31 105 GLU A CA 1
ATOM 875 C C . GLU A 1 105 ? 14.940 1.501 8.748 1.00 84.31 105 GLU A C 1
ATOM 877 O O . GLU A 1 105 ? 14.034 0.733 8.412 1.00 84.31 105 GLU A O 1
ATOM 882 N N . LEU A 1 106 ? 15.095 2.708 8.198 1.00 84.88 106 LEU A N 1
ATOM 883 C CA . LEU A 1 106 ? 14.289 3.217 7.089 1.00 84.88 106 LEU A CA 1
ATOM 884 C C . LEU A 1 106 ? 15.085 3.090 5.792 1.00 84.88 106 LEU A C 1
ATOM 886 O O . LEU A 1 106 ? 16.234 3.518 5.739 1.00 84.88 106 LEU A O 1
ATOM 890 N N . ARG A 1 107 ? 14.477 2.497 4.760 1.00 73.81 107 ARG A N 1
ATOM 891 C CA . ARG A 1 107 ? 15.209 2.016 3.575 1.00 73.81 107 ARG A CA 1
ATOM 892 C C . ARG A 1 107 ? 14.790 2.633 2.232 1.00 73.81 107 ARG A C 1
ATOM 894 O O . ARG A 1 107 ? 15.242 2.138 1.212 1.00 73.81 107 ARG A O 1
ATOM 901 N N . ALA A 1 108 ? 14.011 3.723 2.228 1.00 82.56 108 ALA A N 1
ATOM 902 C CA . ALA A 1 108 ? 13.523 4.474 1.048 1.00 82.56 108 ALA A CA 1
ATOM 903 C C . ALA A 1 108 ? 12.172 4.016 0.447 1.00 82.56 108 ALA A C 1
ATOM 905 O O . ALA A 1 108 ? 11.382 3.336 1.101 1.00 82.56 108 ALA A O 1
ATOM 906 N N . CYS A 1 109 ? 11.886 4.454 -0.787 1.00 84.62 109 CYS A N 1
ATOM 907 C CA . CYS A 1 109 ? 10.573 4.399 -1.450 1.00 84.62 109 CYS A CA 1
ATOM 908 C C . CYS A 1 109 ? 10.082 3.004 -1.867 1.00 84.62 109 CYS A C 1
ATOM 910 O O . CYS A 1 109 ? 8.894 2.816 -2.130 1.00 84.62 109 CYS A O 1
ATOM 912 N N . TYR A 1 110 ? 10.979 2.021 -1.914 1.00 82.50 110 TYR A N 1
ATOM 913 C CA . TYR A 1 110 ? 10.620 0.622 -2.152 1.00 82.50 110 TYR A CA 1
ATOM 914 C C . TYR A 1 110 ? 10.378 -0.142 -0.848 1.00 82.50 110 TYR A C 1
ATOM 916 O O . TYR A 1 110 ? 9.847 -1.244 -0.888 1.00 82.50 110 TYR A O 1
ATOM 924 N N . ASP A 1 111 ? 10.753 0.397 0.318 1.00 88.88 111 ASP A N 1
ATOM 925 C CA . ASP A 1 111 ? 10.522 -0.300 1.583 1.00 88.88 111 ASP A CA 1
ATOM 926 C C . ASP A 1 111 ? 9.052 -0.191 1.991 1.00 88.88 111 ASP A C 1
ATOM 928 O O . ASP A 1 111 ? 8.539 0.906 2.242 1.00 88.88 111 ASP A O 1
ATOM 932 N N . CYS A 1 112 ? 8.390 -1.346 2.094 1.00 91.88 112 CYS A N 1
ATOM 933 C CA . CYS A 1 112 ? 6.981 -1.443 2.468 1.00 91.88 112 CYS A CA 1
ATOM 934 C C . CYS A 1 112 ? 6.708 -0.803 3.838 1.00 91.88 112 CYS A C 1
ATOM 936 O O . CYS A 1 112 ? 5.706 -0.116 4.017 1.00 91.88 112 CYS A O 1
ATOM 938 N N . GLY A 1 113 ? 7.631 -0.943 4.796 1.00 91.50 113 GLY A N 1
ATOM 939 C CA . GLY A 1 113 ? 7.505 -0.371 6.134 1.00 91.50 113 GLY A CA 1
ATOM 940 C C . GLY A 1 113 ? 7.628 1.153 6.150 1.00 91.50 113 GLY A C 1
ATOM 941 O O . GLY A 1 113 ? 6.775 1.832 6.719 1.00 91.50 113 GLY A O 1
ATOM 942 N N . THR A 1 114 ? 8.684 1.706 5.554 1.00 91.44 114 THR A N 1
ATOM 943 C CA . THR A 1 114 ? 8.908 3.154 5.444 1.00 91.44 114 THR A CA 1
ATOM 944 C C . THR A 1 114 ? 7.770 3.815 4.670 1.00 91.44 114 THR A C 1
ATOM 946 O O . THR A 1 114 ? 7.203 4.803 5.137 1.00 91.44 114 THR A O 1
ATOM 949 N N . THR A 1 115 ? 7.368 3.219 3.546 1.00 93.94 115 THR A N 1
ATOM 950 C CA . THR A 1 115 ? 6.289 3.733 2.695 1.00 93.94 115 THR A CA 1
ATOM 951 C C . THR A 1 115 ? 4.940 3.695 3.401 1.00 93.94 115 THR A C 1
ATOM 953 O O . THR A 1 115 ? 4.259 4.717 3.451 1.00 93.94 115 THR A O 1
ATOM 956 N N . ALA A 1 116 ? 4.561 2.565 4.011 1.00 94.88 116 ALA A N 1
ATOM 957 C CA . ALA A 1 116 ? 3.289 2.452 4.723 1.00 94.88 116 ALA A CA 1
ATOM 958 C C . ALA A 1 116 ? 3.176 3.480 5.860 1.00 94.88 116 ALA A C 1
ATOM 960 O O . ALA A 1 116 ? 2.127 4.095 6.029 1.00 94.88 116 ALA A O 1
ATOM 961 N N . ARG A 1 117 ? 4.264 3.736 6.600 1.00 93.00 117 ARG A N 1
ATOM 962 C CA . ARG A 1 117 ? 4.297 4.789 7.633 1.00 93.00 117 ARG A CA 1
ATOM 963 C C . ARG A 1 117 ? 4.094 6.179 7.041 1.00 93.00 117 ARG A C 1
ATOM 965 O O . ARG A 1 117 ? 3.310 6.949 7.588 1.00 93.00 117 ARG A O 1
ATOM 972 N N . GLY A 1 118 ? 4.753 6.485 5.925 1.00 93.56 118 GLY A N 1
ATOM 973 C CA . GLY A 1 118 ? 4.555 7.744 5.208 1.00 93.56 118 GLY A CA 1
ATOM 974 C C . GLY A 1 118 ? 3.113 7.935 4.747 1.00 93.56 118 GLY A C 1
ATOM 975 O O . GLY A 1 118 ? 2.514 8.966 5.042 1.00 93.56 118 GLY A O 1
ATOM 976 N N . VAL A 1 119 ? 2.534 6.919 4.101 1.00 95.75 119 VAL A N 1
ATOM 977 C CA . VAL A 1 119 ? 1.131 6.919 3.654 1.00 95.75 119 VAL A CA 1
ATOM 978 C C . VAL A 1 119 ? 0.183 7.124 4.831 1.00 95.75 119 VAL A C 1
ATOM 980 O O . VAL A 1 119 ? -0.686 7.989 4.777 1.00 95.75 119 VAL A O 1
ATOM 983 N N . PHE A 1 120 ? 0.376 6.379 5.920 1.00 94.94 120 PHE A N 1
ATOM 984 C CA . PHE A 1 120 ? -0.444 6.485 7.124 1.00 94.94 120 PHE A CA 1
ATOM 985 C C . PHE A 1 120 ? -0.440 7.904 7.696 1.00 94.94 120 PHE A C 1
ATOM 987 O O . PHE A 1 120 ? -1.496 8.476 7.949 1.00 94.94 120 PHE A O 1
ATOM 994 N N . PHE A 1 121 ? 0.742 8.505 7.836 1.00 93.12 121 PHE A N 1
ATOM 995 C CA . PHE A 1 121 ? 0.886 9.880 8.308 1.00 93.12 121 PHE A CA 1
ATOM 996 C C . PHE A 1 121 ? 0.245 10.899 7.361 1.00 93.12 121 PHE A C 1
ATOM 998 O O . PHE A 1 121 ? -0.443 11.811 7.823 1.00 93.12 121 PHE A O 1
ATOM 1005 N N . GLN A 1 122 ? 0.470 10.760 6.053 1.00 94.12 122 GLN A N 1
ATOM 1006 C CA . GLN A 1 122 ? -0.056 11.705 5.068 1.00 94.12 122 GLN A CA 1
ATOM 1007 C C . GLN A 1 122 ? -1.572 11.672 4.987 1.00 94.12 122 GLN A C 1
ATOM 1009 O O . GLN A 1 122 ? -2.191 12.731 4.929 1.00 94.12 122 GLN A O 1
ATOM 1014 N N . LEU A 1 123 ? -2.176 10.486 5.044 1.00 96.31 123 LEU A N 1
ATOM 1015 C CA . LEU A 1 123 ? -3.627 10.359 5.051 1.00 96.31 123 LEU A CA 1
ATOM 1016 C C . LEU A 1 123 ? -4.225 10.972 6.326 1.00 96.31 123 LEU A C 1
ATOM 1018 O O . LEU A 1 123 ? -5.139 11.784 6.221 1.00 96.31 123 LEU A O 1
ATOM 1022 N N . ILE A 1 124 ? -3.669 10.704 7.516 1.00 95.12 124 ILE A N 1
ATOM 1023 C CA . ILE A 1 124 ? -4.133 11.348 8.764 1.00 95.12 124 ILE A CA 1
ATOM 1024 C C . ILE A 1 124 ? -4.077 12.871 8.632 1.00 95.12 124 ILE A C 1
ATOM 1026 O O . ILE A 1 124 ? -5.068 13.551 8.892 1.00 95.12 124 ILE A O 1
ATOM 1030 N N . LYS A 1 125 ? -2.939 13.402 8.172 1.00 93.75 125 LYS A N 1
ATOM 1031 C CA . LYS A 1 125 ? -2.753 14.840 7.973 1.00 93.75 125 LYS A CA 1
ATOM 1032 C C . LYS A 1 125 ? -3.749 15.416 6.965 1.00 93.75 125 LYS A C 1
ATOM 1034 O O . LYS A 1 125 ? -4.268 16.504 7.184 1.00 93.75 125 LYS A O 1
ATOM 1039 N N . ALA A 1 126 ? -4.018 14.714 5.869 1.00 95.06 126 ALA A N 1
ATOM 1040 C CA . ALA A 1 126 ? -4.945 15.174 4.841 1.00 95.06 126 ALA A CA 1
ATOM 1041 C C . ALA A 1 126 ? -6.393 15.217 5.341 1.00 95.06 126 ALA A C 1
ATOM 1043 O O . ALA A 1 126 ? -7.122 16.156 5.027 1.00 95.06 126 ALA A O 1
ATOM 1044 N N . TYR A 1 127 ? -6.809 14.227 6.133 1.00 95.12 127 TYR A N 1
ATOM 1045 C CA . TYR A 1 127 ? -8.167 14.152 6.668 1.00 95.12 127 TYR A CA 1
ATOM 1046 C C . TYR A 1 127 ? -8.410 15.086 7.850 1.00 95.12 127 TYR A C 1
ATOM 1048 O O . TYR A 1 127 ? -9.448 15.744 7.884 1.00 95.12 127 TYR A O 1
ATOM 1056 N N . ARG A 1 128 ? -7.448 15.182 8.772 1.00 94.19 128 ARG A N 1
ATOM 1057 C CA . ARG A 1 128 ? -7.555 15.993 9.995 1.00 94.19 128 ARG A CA 1
ATOM 1058 C C . ARG A 1 128 ? -6.994 17.411 9.850 1.00 94.19 128 ARG A C 1
ATOM 1060 O O . ARG A 1 128 ? -7.050 18.180 10.802 1.00 94.19 128 ARG A O 1
ATOM 1067 N N . HIS A 1 129 ? -6.419 17.751 8.695 1.00 92.25 129 HIS A N 1
ATOM 1068 C CA . HIS A 1 129 ? -5.668 18.989 8.422 1.00 92.25 129 HIS A CA 1
ATOM 1069 C C . HIS A 1 129 ? -4.403 19.207 9.274 1.00 92.25 129 HIS A C 1
ATOM 1071 O O . HIS A 1 129 ? -3.688 20.186 9.071 1.00 92.25 129 HIS A O 1
ATOM 1077 N N . ASP A 1 130 ? -4.079 18.278 10.171 1.00 87.12 130 ASP A N 1
ATOM 1078 C CA . ASP A 1 130 ? -2.851 18.243 10.956 1.00 87.12 130 ASP A CA 1
ATOM 1079 C C . ASP A 1 130 ? -2.508 16.793 11.329 1.00 87.12 130 ASP A C 1
ATOM 1081 O O . ASP A 1 130 ? -3.367 15.907 11.332 1.00 87.12 130 ASP A O 1
ATOM 1085 N N . PHE A 1 131 ? -1.242 16.534 11.647 1.00 82.44 131 PHE A N 1
ATOM 1086 C CA . PHE A 1 131 ? -0.834 15.271 12.242 1.00 82.44 131 PHE A CA 1
ATOM 1087 C C . PHE A 1 131 ? -0.831 15.396 13.769 1.00 82.44 131 PHE A C 1
ATOM 1089 O O . PHE A 1 131 ? 0.174 15.754 14.384 1.00 82.44 131 PHE A O 1
ATOM 1096 N N . HIS A 1 132 ? -1.958 15.038 14.378 1.00 85.56 132 HIS A N 1
ATOM 1097 C CA . HIS A 1 132 ? -2.064 14.864 15.819 1.00 85.56 132 HIS A CA 1
ATOM 1098 C C . HIS A 1 132 ? -2.695 13.508 16.132 1.00 85.56 13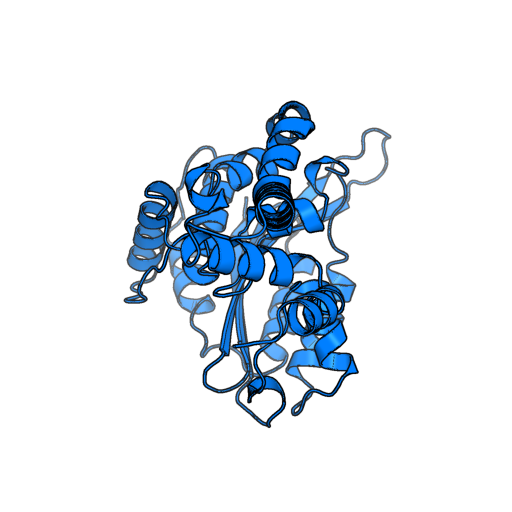2 HIS A C 1
ATOM 1100 O O . HIS A 1 132 ? -3.802 13.217 15.673 1.00 85.56 132 HIS A O 1
ATOM 1106 N N . LEU A 1 133 ? -1.979 12.684 16.903 1.00 90.06 133 LEU A N 1
ATOM 1107 C CA . LEU A 1 133 ? -2.520 11.472 17.513 1.00 90.06 133 LEU A CA 1
ATOM 1108 C C . LEU A 1 133 ? -2.761 11.727 18.995 1.00 90.06 133 LEU A C 1
ATOM 1110 O O . LEU A 1 133 ? -1.867 12.222 19.687 1.00 90.06 133 LEU A O 1
ATOM 1114 N N . SER A 1 134 ? -3.939 11.352 19.489 1.00 92.31 134 SER A N 1
ATOM 1115 C CA . SER A 1 134 ? -4.208 11.429 20.924 1.00 92.31 134 SER A CA 1
ATOM 1116 C C . SER A 1 134 ? -3.323 10.435 21.698 1.00 92.31 134 SER A C 1
ATOM 1118 O O . SER A 1 134 ? -2.876 9.430 21.134 1.00 92.31 134 SER A O 1
ATOM 1120 N N . PRO A 1 135 ? -3.103 10.637 23.011 1.00 93.06 135 PRO A N 1
ATOM 1121 C CA . PRO A 1 135 ? -2.387 9.665 23.836 1.00 93.06 135 PRO A CA 1
ATOM 1122 C C . PRO A 1 135 ? -2.968 8.244 23.740 1.00 93.06 135 PRO A C 1
ATOM 1124 O O . PRO A 1 135 ? -2.217 7.278 23.651 1.00 93.06 135 PRO A O 1
ATOM 1127 N N . GLN A 1 136 ? -4.298 8.103 23.677 1.00 94.25 136 GLN A N 1
ATOM 1128 C CA . GLN A 1 136 ? -4.952 6.800 23.507 1.00 94.25 136 GLN A CA 1
ATOM 1129 C C . GLN A 1 136 ? -4.648 6.178 22.139 1.00 94.25 136 GLN A C 1
ATOM 1131 O O . GLN A 1 136 ? -4.455 4.968 22.035 1.00 94.25 136 GLN A O 1
ATOM 1136 N N . GLU A 1 137 ? -4.585 6.991 21.085 1.00 94.12 137 GLU A N 1
ATOM 1137 C CA . GLU A 1 137 ? -4.227 6.522 19.748 1.00 94.12 137 GLU A CA 1
ATOM 1138 C C . GLU A 1 137 ? -2.778 6.040 19.692 1.00 94.12 137 GLU A C 1
ATOM 1140 O O . GLU A 1 137 ? -2.516 4.983 19.124 1.00 94.12 137 GLU A O 1
ATOM 1145 N N . ILE A 1 138 ? -1.859 6.769 20.328 1.00 92.00 138 ILE A N 1
ATOM 1146 C CA . ILE A 1 138 ? -0.445 6.395 20.431 1.00 92.00 138 ILE A CA 1
ATOM 1147 C C . ILE A 1 138 ? -0.291 5.061 21.163 1.00 92.00 138 ILE A C 1
ATOM 1149 O O . ILE A 1 138 ? 0.376 4.158 20.658 1.00 92.00 138 ILE A O 1
ATOM 1153 N N . GLU A 1 139 ? -0.933 4.904 22.322 1.00 92.00 139 GLU A N 1
ATOM 1154 C CA . GLU A 1 139 ? -0.855 3.665 23.103 1.00 92.00 139 GLU A CA 1
ATOM 1155 C C . GLU A 1 139 ? -1.507 2.477 22.383 1.00 92.00 139 GLU A C 1
ATOM 1157 O O . GLU A 1 139 ? -0.996 1.353 22.417 1.00 92.00 139 GLU A O 1
ATOM 1162 N N . ARG A 1 140 ? -2.588 2.713 21.634 1.00 92.38 140 ARG A N 1
ATOM 1163 C CA . ARG A 1 140 ? -3.170 1.698 20.751 1.00 92.38 140 ARG A CA 1
ATOM 1164 C C . ARG A 1 140 ? -2.200 1.298 19.640 1.00 92.38 140 ARG A C 1
ATOM 1166 O O . ARG A 1 140 ? -1.964 0.107 19.466 1.00 92.38 140 ARG A O 1
ATOM 1173 N N . VAL A 1 141 ? -1.606 2.256 18.925 1.00 91.19 141 VAL A N 1
ATOM 1174 C CA . VAL A 1 141 ? -0.629 1.966 17.861 1.00 91.19 141 VAL A CA 1
ATOM 1175 C C . VAL A 1 141 ? 0.546 1.173 18.425 1.00 91.19 141 VAL A C 1
ATOM 1177 O O . VAL A 1 141 ? 0.895 0.135 17.869 1.00 91.19 141 VAL A O 1
ATOM 1180 N N . LYS A 1 142 ? 1.106 1.593 19.565 1.00 88.94 142 LYS A N 1
ATOM 1181 C CA . LYS A 1 142 ? 2.167 0.853 20.258 1.00 88.94 142 LYS A CA 1
ATOM 1182 C C . LYS A 1 142 ? 1.734 -0.570 20.590 1.00 88.94 142 LYS A C 1
ATOM 1184 O O . LYS A 1 142 ? 2.415 -1.505 20.204 1.00 88.94 142 LYS A O 1
ATOM 1189 N N . SER A 1 143 ? 0.609 -0.753 21.275 1.00 88.12 143 SER A N 1
ATOM 1190 C CA . SER A 1 143 ? 0.192 -2.077 21.758 1.00 88.12 143 SER A CA 1
ATOM 1191 C C . SER A 1 143 ? -0.272 -3.030 20.654 1.00 88.12 143 SER A C 1
ATOM 1193 O O . SER A 1 143 ? -0.272 -4.244 20.857 1.00 88.12 143 SER A O 1
ATOM 1195 N N . GLU A 1 144 ? -0.708 -2.521 19.503 1.00 88.81 144 GLU A N 1
ATOM 1196 C CA . GLU A 1 144 ? -1.303 -3.332 18.435 1.00 88.81 144 GLU A CA 1
ATOM 1197 C C . GLU A 1 144 ? -0.381 -3.572 17.245 1.00 88.81 144 GLU A C 1
ATOM 1199 O O . GLU A 1 144 ? -0.540 -4.576 16.556 1.00 88.81 144 GLU A O 1
ATOM 1204 N N . TYR A 1 145 ? 0.585 -2.686 16.999 1.00 81.94 145 TYR A N 1
ATOM 1205 C CA . TYR A 1 145 ? 1.480 -2.809 15.851 1.00 81.94 145 TYR A CA 1
ATOM 1206 C C . TYR A 1 145 ? 2.542 -3.910 16.026 1.00 81.94 145 TYR A C 1
ATOM 1208 O O . TYR A 1 145 ? 2.979 -4.502 15.039 1.00 81.94 145 TYR A O 1
ATOM 1216 N N . TYR A 1 146 ? 2.957 -4.226 17.260 1.00 76.44 146 TYR A N 1
ATOM 1217 C CA . TYR A 1 146 ? 3.995 -5.235 17.505 1.00 76.44 146 TYR A CA 1
ATOM 1218 C C . TYR A 1 146 ? 3.562 -6.646 17.072 1.00 76.44 146 TYR A C 1
ATOM 1220 O O . TYR A 1 146 ? 2.579 -7.197 17.565 1.00 76.44 146 TYR A O 1
ATOM 1228 N N . MET A 1 147 ? 4.368 -7.254 16.192 1.00 68.69 147 MET A N 1
ATOM 1229 C CA . MET A 1 147 ? 4.124 -8.521 15.476 1.00 68.69 147 MET A CA 1
ATOM 1230 C C . MET A 1 147 ? 3.966 -9.779 16.346 1.00 68.69 147 MET A C 1
ATOM 1232 O O . MET A 1 147 ? 3.781 -10.869 15.820 1.00 68.69 147 MET A O 1
ATOM 1236 N N . THR A 1 148 ? 4.030 -9.671 17.669 1.00 75.75 148 THR A N 1
ATOM 1237 C CA . THR A 1 148 ? 3.873 -10.805 18.591 1.00 75.75 148 THR A CA 1
ATOM 1238 C C . THR A 1 148 ? 2.445 -10.988 19.095 1.00 75.75 148 THR A C 1
ATOM 1240 O O . THR A 1 148 ? 2.195 -11.940 19.827 1.00 75.75 148 THR A O 1
ATOM 1243 N N . ARG A 1 149 ? 1.520 -10.088 18.737 1.00 76.88 149 ARG A N 1
ATOM 1244 C CA . ARG A 1 149 ? 0.192 -10.038 19.357 1.00 76.88 149 ARG A CA 1
ATOM 1245 C C . ARG A 1 149 ? -0.769 -11.132 18.897 1.00 76.88 149 ARG A C 1
ATOM 1247 O O . ARG A 1 149 ? -1.446 -11.698 19.743 1.00 76.88 149 ARG A O 1
ATOM 1254 N N . TYR A 1 150 ? -0.839 -11.409 17.596 1.00 85.62 150 TYR A N 1
ATOM 1255 C CA . TYR A 1 150 ? -1.772 -12.395 17.040 1.00 85.62 150 TYR A CA 1
ATOM 1256 C C . TYR A 1 150 ? -1.037 -13.423 16.188 1.00 85.62 150 TYR A C 1
ATOM 1258 O O . TYR A 1 150 ? -0.080 -13.097 15.477 1.00 85.62 150 TYR A O 1
ATOM 1266 N N . HIS A 1 151 ? -1.506 -14.666 16.253 1.00 85.38 151 HIS A N 1
ATOM 1267 C CA . HIS A 1 151 ? -0.915 -15.800 15.554 1.00 85.38 151 HIS A CA 1
ATOM 1268 C C . HIS A 1 151 ? -1.884 -16.369 14.514 1.00 85.38 151 HIS A C 1
ATOM 1270 O O . HIS A 1 151 ? -3.078 -16.513 14.767 1.00 85.38 151 HIS A O 1
ATOM 1276 N N . GLY A 1 152 ? -1.361 -16.716 13.335 1.00 87.00 152 GLY A N 1
ATOM 1277 C CA . GLY A 1 152 ? -2.165 -17.272 12.248 1.00 87.00 152 GLY A CA 1
ATOM 1278 C C . GLY A 1 152 ? -3.290 -16.328 11.817 1.00 87.00 152 GLY A C 1
ATOM 1279 O O . GLY A 1 152 ? -3.068 -15.133 11.624 1.00 87.00 152 GLY A O 1
ATOM 1280 N N . ALA A 1 153 ? -4.490 -16.881 11.652 1.00 92.81 153 ALA A N 1
ATOM 1281 C CA . ALA A 1 153 ? -5.666 -16.165 11.163 1.00 92.81 153 ALA A CA 1
ATOM 1282 C C . ALA A 1 153 ? -6.340 -15.243 12.195 1.00 92.81 153 ALA A C 1
ATOM 1284 O O . ALA A 1 153 ? -7.086 -14.350 11.799 1.00 92.81 153 ALA A O 1
ATOM 1285 N N . GLU A 1 154 ? -6.039 -15.377 13.491 1.00 93.44 154 GLU A N 1
ATOM 1286 C CA . GLU A 1 154 ? -6.686 -14.593 14.557 1.00 93.44 154 GLU A CA 1
ATOM 1287 C C . GLU A 1 154 ? -6.584 -13.078 14.310 1.00 93.44 154 GLU A C 1
ATOM 1289 O O . GLU A 1 154 ? -7.549 -12.330 14.469 1.00 93.44 154 GLU A O 1
ATOM 1294 N N . GLY A 1 155 ? -5.421 -12.608 13.854 1.00 93.38 155 GLY A N 1
ATOM 1295 C CA . GLY A 1 155 ? -5.227 -11.192 13.551 1.00 93.38 155 GLY A CA 1
ATOM 1296 C C . GLY A 1 155 ? -6.123 -10.698 12.408 1.00 93.38 155 GLY A C 1
ATOM 1297 O O . GLY A 1 155 ? -6.525 -9.530 12.403 1.00 93.38 155 GLY A O 1
ATOM 1298 N N . VAL A 1 156 ? -6.441 -11.574 11.450 1.00 96.00 156 VAL A N 1
ATOM 1299 C CA . VAL A 1 156 ? -7.337 -11.275 10.324 1.00 96.00 156 VAL A CA 1
ATOM 1300 C C . VAL A 1 156 ? -8.778 -11.160 10.820 1.00 96.00 156 VAL A C 1
ATOM 1302 O O . VAL A 1 156 ? -9.480 -10.226 10.432 1.00 96.00 156 VAL A O 1
ATOM 1305 N N . ASP A 1 157 ? -9.200 -12.027 11.742 1.00 95.88 157 ASP A N 1
ATOM 1306 C CA . ASP A 1 157 ? -10.522 -11.951 12.376 1.00 95.88 157 ASP A CA 1
ATOM 1307 C C . ASP A 1 157 ? -10.700 -10.679 13.199 1.00 95.88 157 ASP A C 1
ATOM 1309 O O . ASP A 1 157 ? -11.744 -10.021 13.133 1.00 95.88 157 ASP A O 1
ATOM 1313 N N . VAL A 1 158 ? -9.657 -10.275 13.926 1.00 95.25 158 VAL A N 1
ATOM 1314 C CA . VAL A 1 158 ? -9.648 -9.003 14.652 1.00 95.25 158 VAL A CA 1
ATOM 1315 C C . VAL A 1 158 ? -9.815 -7.828 13.686 1.00 95.25 158 VAL A C 1
ATOM 1317 O O . VAL A 1 158 ? -10.631 -6.939 13.943 1.00 95.25 158 VAL A O 1
ATOM 1320 N N . LEU A 1 159 ? -9.092 -7.821 12.561 1.00 96.56 159 LEU A N 1
ATOM 1321 C CA . LEU A 1 159 ? -9.239 -6.787 11.533 1.00 96.56 159 LEU A CA 1
ATOM 1322 C C . LEU A 1 159 ? -10.657 -6.771 10.949 1.00 96.56 159 LEU A C 1
ATOM 1324 O O . LEU A 1 159 ? -11.278 -5.712 10.864 1.00 96.56 159 LEU A O 1
ATOM 1328 N N . ARG A 1 160 ? -11.194 -7.943 10.603 1.00 97.31 160 ARG A N 1
ATOM 1329 C CA . ARG A 1 160 ? -12.552 -8.115 10.071 1.00 97.31 160 ARG A CA 1
ATOM 1330 C C . ARG A 1 160 ? -13.611 -7.577 11.021 1.00 97.31 160 ARG A C 1
ATOM 1332 O O . ARG A 1 160 ? -14.505 -6.851 10.589 1.00 97.31 160 ARG A O 1
ATOM 1339 N N . SER A 1 161 ? -13.500 -7.911 12.304 1.00 96.88 161 SER A N 1
ATOM 1340 C CA . SER A 1 161 ? -14.397 -7.417 13.347 1.00 96.88 161 SER A CA 1
ATOM 1341 C C . SER A 1 161 ? -14.358 -5.889 13.417 1.00 96.88 161 SER A C 1
ATOM 1343 O O . SER A 1 161 ? -15.396 -5.244 13.294 1.00 96.88 161 SER A O 1
ATOM 1345 N N . ARG A 1 162 ? -13.159 -5.291 13.477 1.00 95.88 162 ARG A N 1
ATOM 1346 C CA . ARG A 1 162 ? -12.980 -3.826 13.507 1.00 95.88 162 ARG A CA 1
ATOM 1347 C C . ARG A 1 162 ? -13.555 -3.133 12.277 1.00 95.88 162 ARG A C 1
ATOM 1349 O O . ARG A 1 162 ? -14.234 -2.120 12.398 1.00 95.88 162 ARG A O 1
ATOM 1356 N N . MET A 1 163 ? -13.314 -3.677 11.086 1.00 95.44 163 MET A N 1
ATOM 1357 C CA . MET A 1 163 ? -13.823 -3.096 9.842 1.00 95.44 163 MET A CA 1
ATOM 1358 C C . MET A 1 163 ? -15.347 -3.101 9.755 1.00 95.44 163 MET A C 1
ATOM 1360 O O . MET A 1 163 ? -15.907 -2.217 9.103 1.00 95.44 163 MET A O 1
ATOM 1364 N N . ARG A 1 164 ? -16.006 -4.075 10.393 1.00 94.75 164 ARG A N 1
ATOM 1365 C CA . ARG A 1 164 ? -17.469 -4.155 10.481 1.00 94.75 164 ARG A CA 1
ATOM 1366 C C . ARG A 1 164 ? -18.045 -3.220 11.540 1.00 94.75 164 ARG A C 1
ATOM 1368 O O . ARG A 1 164 ? -19.115 -2.671 11.315 1.00 94.75 164 ARG A O 1
ATOM 1375 N N . THR A 1 165 ? -17.366 -3.055 12.674 1.00 96.19 165 THR A N 1
ATOM 1376 C CA . THR A 1 165 ? -17.893 -2.292 13.817 1.00 96.19 165 THR A CA 1
ATOM 1377 C C . THR A 1 165 ? -17.634 -0.795 13.730 1.00 96.19 165 THR A C 1
ATOM 1379 O O . THR A 1 165 ? -18.441 -0.022 14.231 1.00 96.19 165 THR A O 1
ATOM 1382 N N . ILE A 1 166 ? -16.531 -0.372 13.112 1.00 96.44 166 ILE A N 1
ATOM 1383 C CA . ILE A 1 166 ? -16.216 1.049 12.939 1.00 96.44 166 ILE A CA 1
ATOM 1384 C C . ILE A 1 166 ? -17.082 1.597 11.813 1.00 96.44 166 ILE A C 1
ATOM 1386 O O . ILE A 1 166 ? -16.874 1.247 10.660 1.00 96.44 166 ILE A O 1
ATOM 1390 N N . ASP A 1 167 ? -18.016 2.481 12.111 1.00 94.62 167 ASP A N 1
ATOM 1391 C CA . ASP A 1 167 ? -18.942 3.108 11.166 1.00 94.62 167 ASP A CA 1
ATOM 1392 C C . ASP A 1 167 ? -18.455 4.489 10.696 1.00 94.62 167 ASP A C 1
ATOM 1394 O O . ASP A 1 167 ? -19.249 5.335 10.296 1.00 94.62 167 ASP A O 1
ATOM 1398 N N . HIS A 1 168 ? -17.147 4.748 10.752 1.00 94.88 168 HIS A N 1
ATOM 1399 C CA . HIS A 1 168 ? -16.529 6.026 10.380 1.00 94.88 168 HIS A CA 1
ATOM 1400 C C . HIS A 1 168 ? -15.371 5.817 9.395 1.00 94.88 168 HIS A C 1
ATOM 1402 O O . HIS A 1 168 ? -14.899 4.692 9.183 1.00 94.88 168 HIS A O 1
ATOM 1408 N N . ASN A 1 169 ? -14.884 6.919 8.818 1.00 96.31 169 ASN A N 1
ATOM 1409 C CA . ASN A 1 169 ? -13.633 6.919 8.066 1.00 96.31 169 ASN A CA 1
ATOM 1410 C C . ASN A 1 169 ? -12.494 6.447 8.969 1.00 96.31 169 ASN A C 1
ATOM 1412 O O . ASN A 1 169 ? -12.400 6.826 10.139 1.00 96.31 169 ASN A O 1
ATOM 1416 N N . CYS A 1 170 ? -11.640 5.581 8.442 1.00 97.56 170 CYS A N 1
ATOM 1417 C CA . CYS A 1 170 ? -10.629 4.926 9.249 1.00 97.56 170 CYS A CA 1
ATOM 1418 C C . CYS A 1 170 ? -9.443 4.479 8.400 1.00 97.56 170 CYS A C 1
ATOM 1420 O O . CYS A 1 170 ? -9.610 3.996 7.283 1.00 97.56 170 CYS A O 1
ATOM 1422 N N . LEU A 1 171 ? -8.239 4.595 8.950 1.00 97.69 171 LEU A N 1
ATOM 1423 C CA . LEU A 1 171 ? -7.039 3.988 8.389 1.00 97.69 171 LEU A CA 1
ATOM 1424 C C . LEU A 1 171 ? -6.610 2.817 9.241 1.00 97.69 171 LEU A C 1
ATOM 1426 O O . LEU A 1 171 ? -6.481 2.953 10.455 1.00 97.69 171 LEU A O 1
ATOM 1430 N N . PHE A 1 172 ? -6.280 1.716 8.586 1.00 97.75 172 PHE A N 1
ATOM 1431 C CA . PHE A 1 172 ? -5.660 0.556 9.191 1.00 97.75 172 PHE A CA 1
ATOM 1432 C C . PHE A 1 172 ? -4.232 0.434 8.674 1.00 97.75 172 PHE A C 1
ATOM 1434 O O . PHE A 1 172 ? -3.998 0.422 7.465 1.00 97.75 172 PHE A O 1
ATOM 1441 N N . MET A 1 173 ? -3.276 0.301 9.587 1.00 96.25 173 MET A N 1
ATOM 1442 C CA . MET A 1 173 ? -1.928 -0.140 9.250 1.00 96.25 173 MET A CA 1
ATOM 1443 C C . MET A 1 173 ? -1.835 -1.627 9.559 1.00 96.25 173 MET A C 1
ATOM 1445 O O . MET A 1 173 ? -1.938 -2.022 10.721 1.00 96.25 173 MET A O 1
ATOM 1449 N N . CYS A 1 174 ? -1.655 -2.429 8.515 1.00 96.50 174 CYS A N 1
ATOM 1450 C CA . CYS A 1 174 ? -1.566 -3.879 8.598 1.00 96.50 174 CYS A CA 1
ATOM 1451 C C . CYS A 1 174 ? -0.110 -4.304 8.437 1.00 96.50 174 CYS A C 1
ATOM 1453 O O . CYS A 1 174 ? 0.597 -3.803 7.560 1.00 96.50 174 CYS A O 1
ATOM 1455 N N . ALA A 1 175 ? 0.335 -5.235 9.269 1.00 94.06 175 ALA A N 1
ATOM 1456 C CA . ALA A 1 175 ? 1.651 -5.833 9.173 1.00 94.06 175 ALA A CA 1
ATOM 1457 C C . ALA A 1 175 ? 1.518 -7.354 9.191 1.00 94.06 175 ALA A C 1
ATOM 1459 O O . ALA A 1 175 ? 0.749 -7.923 9.963 1.00 94.06 175 ALA A O 1
ATOM 1460 N N . MET A 1 176 ? 2.270 -8.013 8.320 1.00 93.00 176 MET A N 1
ATOM 1461 C CA . MET A 1 176 ? 2.329 -9.461 8.250 1.00 93.00 176 MET A CA 1
ATOM 1462 C C . MET A 1 176 ? 3.756 -9.970 8.278 1.00 93.00 176 MET A C 1
ATOM 1464 O O . MET A 1 176 ? 4.669 -9.320 7.777 1.00 93.00 176 MET A O 1
ATOM 1468 N N . GLN A 1 177 ? 3.918 -11.158 8.844 1.00 91.31 177 GLN A N 1
ATOM 1469 C CA . GLN A 1 177 ? 5.112 -11.976 8.757 1.00 91.31 177 GLN A CA 1
ATOM 1470 C C . GLN A 1 177 ? 4.686 -13.361 8.288 1.00 91.31 177 GLN A C 1
ATOM 1472 O O . GLN A 1 177 ? 3.753 -13.948 8.841 1.00 91.31 177 GLN A O 1
ATOM 1477 N N . LEU A 1 178 ? 5.358 -13.860 7.260 1.00 88.19 178 LEU A N 1
ATOM 1478 C CA . LEU A 1 178 ? 5.092 -15.147 6.639 1.00 88.19 178 LEU A CA 1
ATOM 1479 C C . LEU A 1 178 ? 6.414 -15.913 6.584 1.00 88.19 178 LEU A C 1
ATOM 1481 O O . LEU A 1 178 ? 7.285 -15.603 5.778 1.00 88.19 178 LEU A O 1
ATOM 1485 N N . GLY A 1 179 ? 6.577 -16.890 7.471 1.00 84.50 179 GLY A N 1
ATOM 1486 C CA . GLY A 1 179 ? 7.864 -17.546 7.681 1.00 84.50 179 GLY A CA 1
ATOM 1487 C C . GLY A 1 179 ? 8.786 -16.729 8.590 1.00 84.50 179 GLY A C 1
ATOM 1488 O O . GLY A 1 179 ? 8.344 -15.887 9.376 1.00 84.50 179 GLY A O 1
ATOM 1489 N N . GLU A 1 180 ? 10.084 -17.010 8.529 1.00 78.75 180 GLU A N 1
ATOM 1490 C CA . GLU A 1 180 ? 11.063 -16.389 9.432 1.00 78.75 180 GLU A CA 1
ATOM 1491 C C . G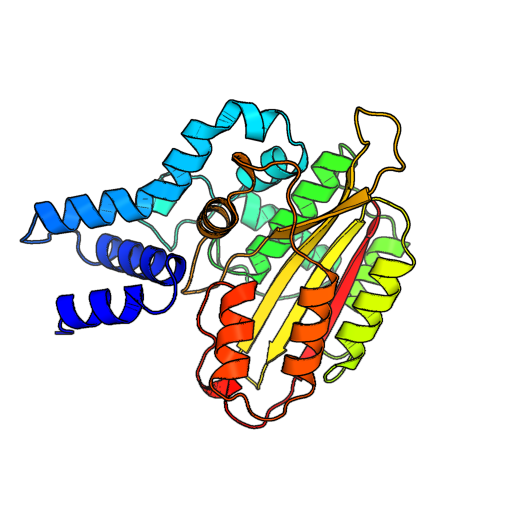LU A 1 180 ? 11.595 -15.053 8.905 1.00 78.75 180 GLU A C 1
ATOM 1493 O O . GLU A 1 180 ? 11.795 -14.128 9.689 1.00 78.75 180 GLU A O 1
ATOM 1498 N N . GLU A 1 181 ? 11.756 -14.922 7.585 1.00 78.50 181 GLU A N 1
ATOM 1499 C CA . GLU A 1 181 ? 12.493 -13.802 6.984 1.00 78.50 181 GLU A CA 1
ATOM 1500 C C . GLU A 1 181 ? 11.631 -12.841 6.161 1.00 78.50 181 GLU A C 1
ATOM 1502 O O . GLU A 1 181 ? 12.090 -11.754 5.800 1.00 78.50 181 GLU A O 1
ATOM 1507 N N . PHE A 1 182 ? 10.374 -13.195 5.876 1.00 84.69 182 PHE A N 1
ATOM 1508 C CA . PHE A 1 182 ? 9.508 -12.361 5.052 1.00 84.69 182 PHE A CA 1
ATOM 1509 C C . PHE A 1 182 ? 8.454 -11.627 5.879 1.00 84.69 182 PHE A C 1
ATOM 1511 O O . PHE A 1 182 ? 7.605 -12.231 6.536 1.00 84.69 182 PHE A O 1
ATOM 1518 N N . GLY A 1 183 ? 8.490 -10.295 5.808 1.00 89.12 183 GLY A N 1
ATOM 1519 C CA . GLY A 1 183 ? 7.491 -9.424 6.408 1.00 89.12 183 GLY A CA 1
ATOM 1520 C C . GLY A 1 183 ? 7.058 -8.314 5.460 1.00 89.12 183 GLY A C 1
ATOM 1521 O O . GLY A 1 183 ? 7.856 -7.805 4.675 1.00 89.12 183 GLY A O 1
ATOM 1522 N N . HIS A 1 184 ? 5.793 -7.916 5.562 1.00 93.19 184 HIS A N 1
ATOM 1523 C CA . HIS A 1 184 ? 5.190 -6.882 4.725 1.00 93.19 184 HIS A CA 1
ATOM 1524 C C . HIS A 1 184 ? 4.313 -5.947 5.547 1.00 93.19 184 HIS A C 1
ATOM 1526 O O . HIS A 1 184 ? 3.679 -6.375 6.509 1.00 93.19 184 HIS A O 1
ATOM 1532 N N . VAL A 1 185 ? 4.263 -4.673 5.164 1.00 94.44 185 VAL A N 1
ATOM 1533 C CA . VAL A 1 185 ? 3.413 -3.662 5.805 1.00 94.44 185 VAL A CA 1
ATOM 1534 C C . VAL A 1 185 ? 2.658 -2.909 4.720 1.00 94.44 185 VAL A C 1
ATOM 1536 O O . VAL A 1 185 ? 3.249 -2.508 3.721 1.00 94.44 185 VAL A O 1
ATOM 1539 N N . TYR A 1 186 ? 1.359 -2.715 4.917 1.00 96.88 186 TYR A N 1
ATOM 1540 C CA . TYR A 1 186 ? 0.487 -2.024 3.970 1.00 96.88 186 TYR A CA 1
ATOM 1541 C C . TYR A 1 186 ? -0.624 -1.267 4.696 1.00 96.88 186 TYR A C 1
ATOM 1543 O O . TYR A 1 186 ? -0.908 -1.517 5.871 1.00 96.88 186 TYR A O 1
ATOM 1551 N N . ILE A 1 187 ? -1.240 -0.315 3.998 1.00 98.19 187 ILE A N 1
ATOM 1552 C CA . ILE A 1 187 ? -2.322 0.516 4.529 1.00 98.19 187 ILE A CA 1
ATOM 1553 C C . ILE A 1 187 ? -3.636 0.123 3.872 1.00 98.19 187 ILE A C 1
ATOM 1555 O O . ILE A 1 187 ? -3.699 -0.016 2.651 1.00 98.19 187 ILE A O 1
ATOM 1559 N N . LEU A 1 188 ? -4.681 -0.014 4.685 1.00 98.50 188 LEU A N 1
ATOM 1560 C CA . LEU A 1 188 ? -6.063 -0.073 4.228 1.00 98.50 188 LEU A CA 1
ATOM 1561 C C . LEU A 1 188 ? -6.771 1.200 4.678 1.00 98.50 188 LEU A C 1
ATOM 1563 O O . LEU A 1 188 ? -6.833 1.509 5.864 1.00 98.50 188 LEU A O 1
ATOM 1567 N N . GLU A 1 189 ? -7.305 1.938 3.725 1.00 98.38 189 GLU A N 1
ATOM 1568 C CA . GLU A 1 189 ? -8.115 3.122 3.948 1.00 98.38 189 GLU A CA 1
ATOM 1569 C C . GLU A 1 189 ? -9.588 2.759 3.774 1.00 98.38 189 GLU A C 1
ATOM 1571 O O . GLU A 1 189 ? -9.976 2.234 2.734 1.00 98.38 189 GLU A O 1
ATOM 1576 N N . LYS A 1 190 ? -10.402 3.057 4.786 1.00 97.94 190 LYS A N 1
ATOM 1577 C CA . LYS A 1 190 ? -11.860 2.956 4.779 1.00 97.94 190 LYS A CA 1
ATOM 1578 C C . LYS A 1 190 ? -12.440 4.365 4.734 1.00 97.94 190 LYS A C 1
ATOM 1580 O O . LYS A 1 190 ? -12.209 5.155 5.647 1.00 97.94 190 LYS A O 1
ATOM 1585 N N . THR A 1 191 ? -13.212 4.665 3.696 1.00 96.31 191 THR A N 1
ATOM 1586 C CA . THR A 1 191 ? -13.793 5.997 3.470 1.00 96.31 191 THR A CA 1
ATOM 1587 C C . THR A 1 191 ? -15.259 5.886 3.099 1.00 96.31 191 THR A C 1
ATOM 1589 O O . THR A 1 191 ? -15.606 5.103 2.223 1.00 96.31 191 THR A O 1
ATOM 1592 N N . TRP A 1 192 ? -16.120 6.642 3.766 1.00 94.12 192 TRP A N 1
ATOM 1593 C CA . TRP A 1 192 ? -17.519 6.788 3.405 1.00 94.12 192 TRP A CA 1
ATOM 1594 C C . TRP A 1 192 ? -17.619 7.530 2.074 1.00 94.12 192 TRP A C 1
ATOM 1596 O O . TRP A 1 192 ? -16.878 8.485 1.825 1.00 94.12 192 TRP A O 1
ATOM 1606 N N . GLN A 1 193 ? -18.485 7.047 1.196 1.00 89.81 193 GLN A N 1
ATOM 1607 C CA . GLN A 1 193 ? -18.832 7.685 -0.060 1.00 89.81 193 GLN A CA 1
ATOM 1608 C C . GLN A 1 193 ? -20.310 8.042 0.009 1.00 89.81 193 GLN A C 1
ATOM 1610 O O . GLN A 1 193 ? -21.166 7.163 0.140 1.00 89.81 193 GLN A O 1
ATOM 1615 N N . ASP A 1 194 ? -20.586 9.340 -0.064 1.00 83.12 194 ASP A N 1
ATOM 1616 C CA . ASP A 1 194 ? -21.943 9.821 -0.259 1.00 83.12 194 ASP A CA 1
ATOM 1617 C C . ASP A 1 194 ? -22.354 9.509 -1.699 1.00 83.12 194 ASP A C 1
ATOM 1619 O O . ASP A 1 194 ? -21.621 9.811 -2.645 1.00 83.12 194 ASP A O 1
ATOM 1623 N N . GLU A 1 195 ? -23.517 8.889 -1.883 1.00 75.06 195 GLU A N 1
ATOM 1624 C CA . GLU A 1 195 ? -24.080 8.726 -3.219 1.00 75.06 195 GLU A CA 1
ATOM 1625 C C . GLU A 1 195 ? -24.819 10.001 -3.623 1.00 75.06 195 GLU A C 1
ATOM 1627 O O . GLU A 1 195 ? -25.618 10.551 -2.863 1.00 75.06 195 GLU A O 1
ATOM 1632 N N . HIS A 1 196 ? -24.567 10.467 -4.847 1.00 59.75 196 HIS A N 1
ATOM 1633 C CA . HIS A 1 196 ? -25.185 11.680 -5.383 1.00 59.75 196 HIS A CA 1
ATOM 1634 C C . HIS A 1 196 ? -26.704 11.544 -5.633 1.00 59.75 196 HIS A C 1
ATOM 1636 O O . HIS A 1 196 ? -27.369 12.566 -5.785 1.00 59.75 196 HIS A O 1
ATOM 1642 N N . ASP A 1 197 ? -27.264 10.325 -5.588 1.00 58.25 197 ASP A N 1
ATOM 1643 C CA . ASP A 1 197 ? -28.624 10.019 -6.065 1.00 58.25 197 ASP A CA 1
ATOM 1644 C C . ASP A 1 197 ? -29.612 9.535 -4.974 1.00 58.25 197 ASP A C 1
ATOM 1646 O O . ASP A 1 197 ? -30.655 8.957 -5.277 1.00 58.25 197 ASP A O 1
ATOM 1650 N N . GLY A 1 198 ? -29.343 9.796 -3.689 1.00 56.59 198 GLY A N 1
ATOM 1651 C CA . GLY A 1 198 ? -30.343 9.623 -2.617 1.00 56.59 198 GLY A CA 1
ATOM 1652 C C . GLY A 1 198 ? -30.536 8.196 -2.080 1.00 56.59 198 GLY A C 1
ATOM 1653 O O . GLY A 1 198 ? -31.487 7.945 -1.336 1.00 56.59 198 GLY A O 1
ATOM 1654 N N . HIS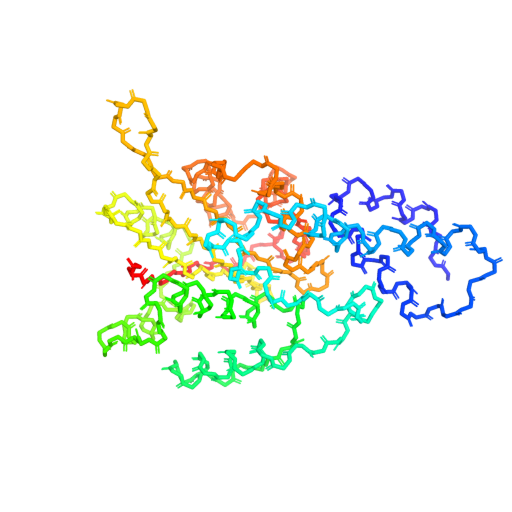 A 1 199 ? -29.636 7.268 -2.402 1.00 56.16 199 HIS A N 1
ATOM 1655 C CA . HIS A 1 199 ? -29.513 5.985 -1.708 1.00 56.16 199 HIS A CA 1
ATOM 1656 C C . HIS A 1 199 ? -28.537 6.076 -0.521 1.00 56.16 199 HIS A C 1
ATOM 1658 O O . HIS A 1 199 ? -27.782 7.038 -0.376 1.00 56.16 199 HIS A O 1
ATOM 1664 N N . SER A 1 200 ? -28.598 5.095 0.386 1.00 72.81 200 SER A N 1
ATOM 1665 C CA . SER A 1 200 ? -27.703 5.008 1.545 1.00 72.81 200 SER A CA 1
ATOM 1666 C C . SER A 1 200 ? -26.247 4.921 1.085 1.00 72.81 200 SER A C 1
ATOM 1668 O O . SER A 1 200 ? -25.922 4.020 0.315 1.00 72.81 200 SER A O 1
ATOM 1670 N N . GLY A 1 201 ? -25.385 5.817 1.579 1.00 83.75 201 GLY A N 1
ATOM 1671 C CA . GLY A 1 201 ? -23.954 5.797 1.269 1.00 83.75 201 GLY A CA 1
ATOM 1672 C C . GLY A 1 201 ? -23.280 4.468 1.627 1.00 83.75 201 GLY A C 1
ATOM 1673 O O . GLY A 1 201 ? -23.823 3.635 2.361 1.00 83.75 201 GLY A O 1
ATOM 1674 N N . HIS A 1 202 ? -22.083 4.260 1.089 1.00 91.12 202 HIS A N 1
ATOM 1675 C CA . HIS A 1 202 ? -21.329 3.024 1.276 1.00 91.12 202 HIS A CA 1
ATOM 1676 C C . HIS A 1 202 ? -19.858 3.308 1.583 1.00 91.12 202 HIS A C 1
ATOM 1678 O O . HIS A 1 202 ? -19.320 4.370 1.274 1.00 91.12 202 HIS A O 1
ATOM 1684 N N . PHE A 1 203 ? -19.172 2.345 2.200 1.00 95.19 203 PHE A N 1
ATOM 1685 C CA . PHE A 1 203 ? -17.732 2.452 2.421 1.00 95.19 203 PHE A CA 1
ATOM 1686 C C . PHE A 1 203 ? -16.949 1.973 1.199 1.00 95.19 203 PHE A C 1
ATOM 1688 O O . PHE A 1 203 ? -17.093 0.834 0.760 1.00 95.19 203 PHE A O 1
ATOM 1695 N N . ARG A 1 204 ? -16.048 2.824 0.715 1.00 95.56 204 ARG A N 1
ATOM 1696 C CA . ARG A 1 204 ? -14.981 2.493 -0.229 1.00 95.56 204 ARG A CA 1
ATOM 1697 C C . ARG A 1 204 ? -13.719 2.120 0.540 1.00 95.56 204 ARG A C 1
ATOM 1699 O O . ARG A 1 204 ? -13.330 2.820 1.481 1.00 95.56 204 ARG A O 1
ATOM 1706 N N . TYR A 1 205 ? -13.057 1.059 0.088 1.00 97.69 205 TYR A N 1
ATOM 1707 C CA . TYR A 1 205 ? -11.811 0.566 0.666 1.00 97.69 205 TYR A CA 1
ATOM 1708 C C . TYR A 1 205 ? -10.672 0.677 -0.339 1.00 97.69 205 TYR A C 1
ATOM 1710 O O . TYR A 1 205 ? -10.774 0.150 -1.443 1.00 97.69 205 TYR A O 1
ATOM 1718 N N . ARG A 1 206 ? -9.567 1.319 0.030 1.00 97.81 206 ARG A N 1
ATOM 1719 C CA . ARG A 1 206 ? -8.352 1.353 -0.792 1.00 97.81 206 ARG A CA 1
ATOM 1720 C C . ARG A 1 206 ? -7.200 0.709 -0.055 1.00 97.81 206 ARG A C 1
ATOM 1722 O O . ARG A 1 206 ? -7.054 0.865 1.151 1.00 97.81 206 ARG A O 1
ATOM 1729 N N . MET A 1 207 ? -6.370 -0.001 -0.803 1.00 97.94 207 MET A N 1
ATOM 1730 C CA . MET A 1 207 ? -5.105 -0.529 -0.313 1.00 97.94 207 MET A CA 1
ATOM 1731 C C . MET A 1 207 ? -3.956 0.286 -0.896 1.00 97.94 207 MET A C 1
ATOM 1733 O O . MET A 1 207 ? -3.961 0.561 -2.095 1.00 97.94 207 MET A O 1
ATOM 1737 N N . TYR A 1 208 ? -2.977 0.636 -0.065 1.00 97.50 208 TYR A N 1
ATOM 1738 C CA . TYR A 1 208 ? -1.741 1.298 -0.478 1.00 97.50 208 TYR A CA 1
ATOM 1739 C C . TYR A 1 208 ? -0.543 0.510 0.031 1.00 97.50 208 TYR A C 1
ATOM 1741 O O . TYR A 1 208 ? -0.465 0.165 1.214 1.00 97.50 208 TYR A O 1
ATOM 1749 N N . GLN A 1 209 ? 0.399 0.239 -0.863 1.00 95.25 209 GLN A N 1
ATOM 1750 C CA . GLN A 1 209 ? 1.594 -0.527 -0.550 1.00 95.25 209 GLN A CA 1
ATOM 1751 C C . GLN A 1 209 ? 2.710 -0.254 -1.552 1.00 95.25 209 GLN A C 1
ATOM 1753 O O . GLN A 1 209 ? 2.462 0.115 -2.696 1.00 95.25 209 GLN A O 1
ATOM 1758 N N . SER A 1 210 ? 3.934 -0.474 -1.095 1.00 93.75 210 SER A N 1
ATOM 1759 C CA . SER A 1 210 ? 5.125 -0.708 -1.910 1.00 93.75 210 SER A CA 1
ATOM 1760 C C . SER A 1 210 ? 5.730 -2.033 -1.465 1.00 93.75 210 SER A C 1
ATOM 1762 O O . SER A 1 210 ? 5.348 -2.553 -0.414 1.00 93.75 210 SER A O 1
ATOM 1764 N N . CYS A 1 211 ? 6.658 -2.595 -2.229 1.00 89.56 211 CYS A N 1
ATOM 1765 C CA . CYS A 1 211 ? 7.335 -3.819 -1.827 1.00 89.56 211 CYS A CA 1
ATOM 1766 C C . CYS A 1 211 ? 8.813 -3.773 -2.207 1.00 89.56 211 CYS A C 1
ATOM 1768 O O . CYS A 1 211 ? 9.184 -3.468 -3.349 1.00 89.56 211 CYS A O 1
ATOM 1770 N N . LEU A 1 212 ? 9.664 -4.088 -1.225 1.00 79.69 212 LEU A N 1
ATOM 1771 C CA . LEU A 1 212 ? 11.104 -4.035 -1.400 1.00 79.69 212 LEU A CA 1
ATOM 1772 C C . LEU A 1 212 ? 11.495 -5.070 -2.446 1.00 79.69 212 LEU A C 1
ATOM 1774 O O . LEU A 1 212 ? 11.107 -6.230 -2.355 1.00 79.69 212 LEU A O 1
ATOM 1778 N N . ARG A 1 213 ? 12.297 -4.645 -3.424 1.00 74.81 213 ARG A N 1
ATOM 1779 C CA . ARG A 1 213 ? 12.704 -5.468 -4.573 1.00 74.81 213 ARG A CA 1
ATOM 1780 C C . ARG A 1 213 ? 11.568 -5.862 -5.529 1.00 74.81 213 ARG A C 1
ATOM 1782 O O . ARG A 1 213 ? 11.760 -6.760 -6.346 1.00 74.81 213 ARG A O 1
ATOM 1789 N N . ALA A 1 214 ? 10.419 -5.195 -5.447 1.00 78.06 214 ALA A N 1
ATOM 1790 C CA . ALA A 1 214 ? 9.288 -5.479 -6.321 1.00 78.06 214 ALA A CA 1
ATOM 1791 C C . ALA A 1 214 ? 8.685 -4.224 -6.952 1.00 78.06 214 ALA A C 1
ATOM 1793 O O . ALA A 1 214 ? 8.551 -4.221 -8.170 1.00 78.06 214 ALA A O 1
ATOM 1794 N N . TYR A 1 215 ? 8.348 -3.170 -6.188 1.00 87.00 215 TYR A N 1
ATOM 1795 C CA . TYR A 1 215 ? 7.762 -1.947 -6.765 1.00 87.00 215 TYR A CA 1
ATOM 1796 C C . TYR A 1 215 ? 7.619 -0.730 -5.857 1.00 87.00 215 TYR A C 1
ATOM 1798 O O . TYR A 1 215 ? 7.618 -0.841 -4.629 1.00 87.00 215 TYR A O 1
ATOM 1806 N N . LEU A 1 216 ? 7.422 0.425 -6.502 1.00 92.75 216 LEU A N 1
ATOM 1807 C CA . LEU A 1 216 ? 7.039 1.690 -5.883 1.00 92.75 216 LEU A CA 1
ATOM 1808 C C . LEU A 1 216 ? 5.543 1.750 -5.585 1.00 92.75 216 LEU A C 1
ATOM 1810 O O . LEU A 1 216 ? 4.717 1.186 -6.301 1.00 92.75 216 LEU A O 1
ATOM 1814 N N . LEU A 1 217 ? 5.188 2.580 -4.609 1.00 94.12 217 LEU A N 1
ATOM 1815 C CA . LEU A 1 217 ? 3.802 2.951 -4.324 1.00 94.12 217 LEU A CA 1
ATOM 1816 C C . LEU A 1 217 ? 3.027 3.405 -5.575 1.00 94.12 217 LEU A C 1
ATOM 1818 O O . LEU A 1 217 ? 1.879 3.014 -5.770 1.00 94.12 217 LEU A O 1
ATOM 1822 N N . ILE A 1 218 ? 3.660 4.197 -6.442 1.00 93.19 218 ILE A N 1
ATOM 1823 C CA . ILE A 1 218 ? 3.025 4.718 -7.659 1.00 93.19 218 ILE A CA 1
ATOM 1824 C C . ILE A 1 218 ? 2.763 3.636 -8.715 1.00 93.19 218 ILE A C 1
ATOM 1826 O O . ILE A 1 218 ? 1.756 3.717 -9.413 1.00 93.19 218 ILE A O 1
ATOM 1830 N N . ASP A 1 219 ? 3.597 2.590 -8.788 1.00 93.81 219 ASP A N 1
ATOM 1831 C CA . ASP A 1 219 ? 3.350 1.448 -9.681 1.00 93.81 219 ASP A CA 1
ATOM 1832 C C . ASP A 1 219 ? 2.076 0.707 -9.242 1.00 93.81 219 ASP A C 1
ATOM 1834 O O 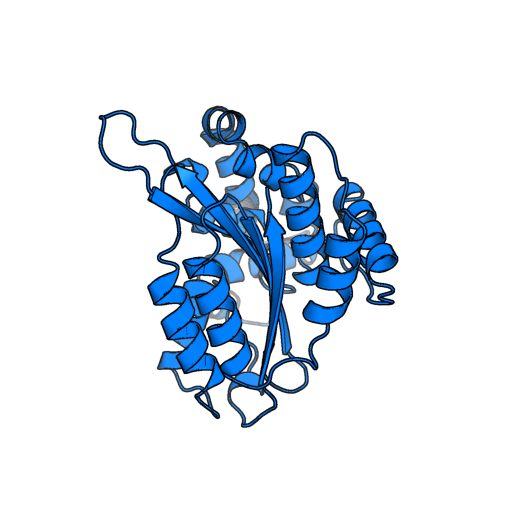. ASP A 1 219 ? 1.274 0.254 -10.064 1.00 93.81 219 ASP A O 1
ATOM 1838 N N . TYR A 1 220 ? 1.881 0.601 -7.924 1.00 94.31 220 TYR A N 1
ATOM 1839 C CA . TYR A 1 220 ? 0.701 -0.017 -7.335 1.00 94.31 220 TYR A CA 1
ATOM 1840 C C . TYR A 1 220 ? -0.562 0.813 -7.593 1.00 94.31 220 TYR A C 1
ATOM 1842 O O . TYR A 1 220 ? -1.578 0.263 -8.011 1.00 94.31 220 TYR A O 1
ATOM 1850 N N . ILE A 1 221 ? -0.498 2.135 -7.402 1.00 94.50 221 ILE A N 1
ATOM 1851 C CA . ILE A 1 221 ? -1.628 3.049 -7.652 1.00 94.50 221 ILE A CA 1
ATOM 1852 C C . ILE A 1 221 ? -2.067 3.016 -9.120 1.00 94.50 221 ILE A C 1
ATOM 1854 O O . ILE A 1 221 ? -3.267 2.971 -9.392 1.00 94.50 221 ILE A O 1
ATOM 1858 N N . GLU A 1 222 ? -1.117 3.010 -10.057 1.00 94.06 222 GLU A N 1
ATOM 1859 C CA . GLU A 1 222 ? -1.398 2.846 -11.488 1.00 94.06 222 GLU A CA 1
ATOM 1860 C C . GLU A 1 222 ? -2.042 1.483 -11.772 1.00 94.06 222 GLU A C 1
ATOM 1862 O O . GLU A 1 222 ? -3.038 1.403 -12.483 1.00 94.06 222 GLU A O 1
ATOM 1867 N N . THR A 1 223 ? -1.523 0.405 -11.180 1.00 92.25 223 THR A N 1
ATOM 1868 C CA . THR A 1 223 ? -2.043 -0.951 -11.429 1.00 92.25 223 THR A CA 1
ATOM 1869 C C . THR A 1 223 ? -3.443 -1.170 -10.868 1.00 92.25 223 THR A C 1
ATOM 1871 O O . THR A 1 223 ? -4.208 -1.960 -11.417 1.00 92.25 223 THR A O 1
ATOM 1874 N N . MET A 1 224 ? -3.788 -0.482 -9.781 1.00 93.31 224 MET A N 1
ATOM 1875 C CA . MET A 1 224 ? -5.146 -0.484 -9.238 1.00 93.31 224 MET A CA 1
ATOM 1876 C C . MET A 1 224 ? -6.083 0.502 -9.952 1.00 93.31 224 MET A C 1
ATOM 1878 O O . MET A 1 224 ? -7.274 0.508 -9.661 1.00 93.31 224 MET A O 1
ATOM 1882 N N . ASP A 1 225 ? -5.555 1.328 -10.861 1.00 94.00 225 ASP A N 1
ATOM 1883 C CA . ASP A 1 225 ? -6.283 2.310 -11.675 1.00 94.00 225 ASP A CA 1
ATOM 1884 C C . ASP A 1 225 ? -7.165 3.284 -10.861 1.00 94.00 225 ASP A C 1
ATOM 1886 O O . ASP A 1 225 ? -8.222 3.743 -11.303 1.00 94.00 225 ASP A O 1
ATOM 1890 N N . TYR A 1 226 ? -6.729 3.627 -9.640 1.00 94.88 226 TYR A N 1
ATOM 1891 C CA . TYR A 1 226 ? -7.535 4.427 -8.708 1.00 94.88 226 TYR A CA 1
ATOM 1892 C C . TYR A 1 226 ? -7.888 5.831 -9.221 1.00 94.88 226 TYR A C 1
ATOM 1894 O O . TYR A 1 226 ? -8.881 6.399 -8.783 1.00 94.88 226 TYR A O 1
ATOM 1902 N N . ALA A 1 227 ? -7.094 6.419 -10.116 1.00 94.50 227 ALA A N 1
ATOM 1903 C CA . ALA A 1 227 ? -7.319 7.769 -10.624 1.00 94.50 227 ALA A CA 1
ATOM 1904 C C . ALA A 1 227 ? -8.314 7.787 -11.790 1.00 94.50 227 ALA A C 1
ATOM 1906 O O . ALA A 1 227 ? -9.080 8.737 -11.911 1.00 94.50 227 ALA A O 1
ATOM 1907 N N . ARG A 1 228 ? -8.359 6.740 -12.625 1.00 92.94 228 ARG A N 1
ATOM 1908 C CA . ARG A 1 228 ? -9.413 6.604 -13.643 1.00 92.94 228 ARG A CA 1
ATOM 1909 C C . ARG A 1 228 ? -10.755 6.236 -13.011 1.00 92.94 228 ARG A C 1
ATOM 1911 O O . ARG A 1 228 ? -11.803 6.636 -13.516 1.00 92.94 228 ARG A O 1
ATOM 1918 N N . HIS A 1 229 ? -10.719 5.505 -11.899 1.00 92.81 229 HIS A N 1
ATOM 1919 C CA . HIS A 1 229 ? -11.900 5.041 -11.183 1.00 92.81 229 HIS A CA 1
ATOM 1920 C C . HIS A 1 229 ? -11.885 5.478 -9.706 1.00 92.81 229 HIS A C 1
ATOM 1922 O O . HIS A 1 229 ? -11.797 4.632 -8.815 1.00 92.81 229 HIS A O 1
ATOM 1928 N N . PRO A 1 230 ? -12.015 6.787 -9.408 1.00 89.56 230 PRO A N 1
ATOM 1929 C CA . PRO A 1 230 ? -11.854 7.315 -8.050 1.00 89.56 230 PRO A CA 1
ATOM 1930 C C . PRO A 1 230 ? -12.837 6.705 -7.047 1.00 89.56 230 PRO A C 1
ATOM 1932 O O . PRO A 1 230 ? -12.470 6.450 -5.905 1.00 89.56 230 PRO A O 1
ATOM 1935 N N . ASN A 1 231 ? -14.056 6.374 -7.457 1.00 89.94 231 ASN A N 1
ATOM 1936 C CA . ASN A 1 231 ? -15.044 5.798 -6.541 1.00 89.94 231 ASN A CA 1
ATOM 1937 C C . ASN A 1 231 ? -14.868 4.283 -6.342 1.00 89.94 231 ASN A C 1
ATOM 1939 O O . ASN A 1 231 ? -15.481 3.713 -5.446 1.00 89.94 231 ASN A O 1
ATOM 1943 N N . GLN A 1 232 ? -14.022 3.622 -7.140 1.00 89.19 232 GLN A N 1
ATOM 1944 C CA . GLN A 1 232 ? -13.757 2.197 -6.975 1.00 89.19 232 GLN A CA 1
ATOM 1945 C C . GLN A 1 232 ? -12.780 1.946 -5.822 1.00 89.19 232 GLN A C 1
ATOM 1947 O O . GLN A 1 232 ? -11.862 2.721 -5.540 1.00 89.19 232 GLN A O 1
ATOM 1952 N N . GLY A 1 233 ? -13.003 0.823 -5.149 1.00 93.06 233 GLY A N 1
ATOM 1953 C CA . GLY A 1 233 ? -12.147 0.291 -4.104 1.00 93.06 233 GLY A CA 1
ATOM 1954 C C . GLY A 1 233 ? -11.930 -1.205 -4.295 1.00 93.06 233 GLY A C 1
ATOM 1955 O O . GLY A 1 233 ? -12.434 -1.809 -5.241 1.00 93.06 233 GLY A O 1
ATOM 1956 N N . ILE A 1 234 ? -11.180 -1.810 -3.383 1.00 96.50 234 ILE A N 1
ATOM 1957 C CA . ILE A 1 234 ? -11.072 -3.264 -3.304 1.00 96.50 234 ILE A CA 1
ATOM 1958 C C . ILE A 1 234 ? -12.334 -3.859 -2.674 1.00 96.50 234 ILE A C 1
ATOM 1960 O O . ILE A 1 234 ? -12.952 -3.247 -1.799 1.00 96.50 234 ILE A O 1
ATOM 1964 N N . ASP A 1 235 ? -12.664 -5.092 -3.054 1.00 97.06 235 ASP A N 1
ATOM 1965 C CA . ASP A 1 235 ? -13.581 -5.915 -2.269 1.00 97.06 235 ASP A CA 1
ATOM 1966 C C . ASP A 1 235 ? -12.869 -6.344 -0.982 1.00 97.06 235 ASP A C 1
ATOM 1968 O O . ASP A 1 235 ? -12.067 -7.283 -0.955 1.00 97.06 235 ASP A O 1
ATOM 1972 N N . ILE A 1 236 ? -13.132 -5.601 0.092 1.00 97.06 236 ILE A N 1
ATOM 1973 C CA . ILE A 1 236 ? -12.477 -5.830 1.374 1.00 97.06 236 ILE A CA 1
ATOM 1974 C C . ILE A 1 236 ? -12.860 -7.179 1.989 1.00 97.06 236 ILE A C 1
ATOM 1976 O O . ILE A 1 236 ? -12.043 -7.784 2.681 1.00 97.06 236 ILE A O 1
ATOM 1980 N N . PHE A 1 237 ? -14.070 -7.681 1.743 1.00 95.75 237 PHE A N 1
ATOM 1981 C CA . PHE A 1 237 ? -14.513 -8.939 2.337 1.00 95.75 237 PHE A CA 1
ATOM 1982 C C . PHE A 1 237 ? -13.848 -10.122 1.641 1.00 95.75 237 PHE A C 1
ATOM 1984 O O . PHE A 1 237 ? -13.296 -10.978 2.333 1.00 95.75 237 PHE A O 1
ATOM 1991 N N . ALA A 1 238 ? -13.778 -10.102 0.307 1.00 97.88 238 ALA A N 1
ATOM 1992 C CA . ALA A 1 238 ? -13.001 -11.081 -0.450 1.00 97.88 238 ALA A CA 1
ATOM 1993 C C . ALA A 1 238 ? -11.507 -11.025 -0.086 1.00 97.88 238 ALA A C 1
ATOM 1995 O O . ALA A 1 238 ? -10.849 -12.061 0.038 1.00 97.88 238 ALA A O 1
ATOM 1996 N N . HIS A 1 239 ? -10.956 -9.824 0.136 1.00 97.69 239 HIS A N 1
ATOM 1997 C CA . HIS A 1 239 ? -9.578 -9.675 0.604 1.00 97.69 239 HIS A CA 1
ATOM 1998 C C . HIS A 1 239 ? -9.355 -10.367 1.952 1.00 97.69 239 HIS A C 1
ATOM 2000 O O . HIS A 1 239 ? -8.425 -11.163 2.079 1.00 97.69 239 HIS A O 1
ATOM 2006 N N . LEU A 1 240 ? -10.210 -10.102 2.942 1.00 97.69 240 LEU A N 1
ATOM 2007 C CA . LEU A 1 240 ? -10.089 -10.680 4.281 1.00 97.69 240 LEU A CA 1
ATOM 2008 C C . LEU A 1 240 ? -10.343 -12.192 4.310 1.00 97.69 240 LEU A C 1
ATOM 2010 O O . LEU A 1 240 ? -9.745 -12.875 5.135 1.00 97.69 240 LEU A O 1
ATOM 2014 N N . GLU A 1 241 ? -11.216 -12.721 3.453 1.00 97.69 241 GLU A N 1
ATOM 2015 C CA . GLU A 1 241 ? -11.429 -14.167 3.305 1.00 97.69 241 GLU A CA 1
ATOM 2016 C C . GLU A 1 241 ? -10.183 -14.850 2.726 1.00 97.69 241 GLU A C 1
ATOM 2018 O O . GLU A 1 241 ? -9.672 -15.820 3.288 1.00 97.69 241 GLU A O 1
ATOM 2023 N N . HIS A 1 242 ? -9.625 -14.300 1.643 1.00 97.62 242 HIS A N 1
ATOM 2024 C CA . HIS A 1 242 ? -8.377 -14.809 1.074 1.00 97.62 242 HIS A CA 1
ATOM 2025 C C . HIS A 1 242 ? -7.224 -14.711 2.075 1.00 97.62 242 HIS A C 1
ATOM 2027 O O . HIS A 1 242 ? -6.435 -15.644 2.190 1.00 97.62 242 HIS A O 1
ATOM 2033 N N . LEU A 1 243 ? -7.129 -13.615 2.827 1.00 96.69 243 LEU A N 1
ATOM 2034 C CA . LEU A 1 243 ? -6.087 -13.444 3.832 1.00 96.69 243 LEU A CA 1
ATOM 2035 C C . LEU A 1 243 ? -6.217 -14.479 4.958 1.00 96.69 243 LEU A C 1
ATOM 2037 O O . LEU A 1 243 ? -5.229 -15.109 5.318 1.00 96.69 243 LEU A O 1
ATOM 2041 N N . GLU A 1 244 ? -7.426 -14.726 5.463 1.00 96.56 244 GLU A N 1
ATOM 2042 C CA . GLU A 1 244 ? -7.675 -15.781 6.452 1.00 96.56 244 GLU A CA 1
A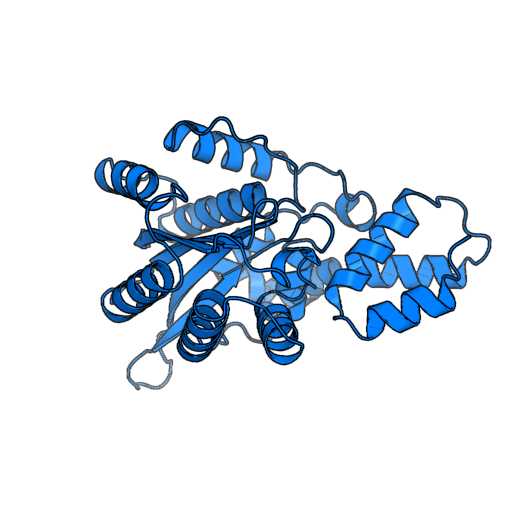TOM 2043 C C . GLU A 1 244 ? -7.235 -17.157 5.933 1.00 96.56 244 GLU A C 1
ATOM 2045 O O . GLU A 1 244 ? -6.520 -17.878 6.635 1.00 96.56 244 GLU A O 1
ATOM 2050 N N . HIS A 1 245 ? -7.578 -17.499 4.686 1.00 95.88 245 HIS A N 1
ATOM 2051 C CA . HIS A 1 245 ? -7.139 -18.746 4.046 1.00 95.88 245 HIS A CA 1
ATOM 2052 C C . HIS A 1 245 ? -5.608 -18.846 3.966 1.00 95.88 245 HIS A C 1
ATOM 2054 O O . HIS A 1 245 ? -5.022 -19.861 4.356 1.00 95.88 245 HIS A O 1
ATOM 2060 N N . LEU A 1 246 ? -4.937 -17.777 3.528 1.00 94.56 246 LEU A N 1
ATOM 2061 C CA . LEU A 1 246 ? -3.476 -17.706 3.424 1.00 94.56 246 LEU A CA 1
ATOM 2062 C C . LEU A 1 246 ? -2.778 -17.896 4.782 1.00 94.56 246 LEU A C 1
ATOM 2064 O O . LEU A 1 246 ? -1.729 -18.550 4.857 1.00 94.56 246 LEU A O 1
ATOM 2068 N N . PHE A 1 247 ? -3.356 -17.353 5.854 1.00 93.81 247 PHE A N 1
ATOM 2069 C CA . PHE A 1 247 ? -2.828 -17.461 7.216 1.00 93.81 247 PHE A CA 1
ATOM 2070 C C . PHE A 1 247 ? -3.172 -18.780 7.914 1.00 93.81 247 PHE A C 1
ATOM 2072 O O . PHE A 1 247 ? -2.403 -19.224 8.767 1.00 93.81 247 PHE A O 1
ATOM 2079 N N . SER A 1 248 ? -4.272 -19.424 7.525 1.00 93.19 248 SER A N 1
ATOM 2080 C CA . SER A 1 248 ? -4.693 -20.730 8.051 1.00 93.19 248 SER A CA 1
ATOM 2081 C C . SER A 1 248 ? -3.983 -21.897 7.368 1.00 93.19 248 SER A C 1
ATOM 2083 O O . SER A 1 248 ? -3.833 -22.965 7.954 1.00 93.19 248 SER A O 1
ATOM 2085 N N . THR A 1 249 ? -3.527 -21.703 6.130 1.00 92.38 249 THR A N 1
ATOM 2086 C CA . THR A 1 249 ? -2.870 -22.744 5.334 1.00 92.38 249 THR A CA 1
ATOM 2087 C C . THR A 1 249 ? -1.385 -22.841 5.699 1.00 92.38 249 THR A C 1
ATOM 2089 O O . THR A 1 249 ? -0.656 -21.894 5.417 1.00 92.38 249 THR A O 1
ATOM 2092 N N . PRO A 1 250 ? -0.867 -23.948 6.266 1.00 88.00 250 PRO A N 1
ATOM 2093 C CA . PRO A 1 250 ? 0.528 -24.017 6.722 1.00 88.00 250 PRO A CA 1
ATOM 2094 C C . PRO A 1 250 ? 1.565 -23.946 5.594 1.00 88.00 250 PRO A C 1
ATOM 2096 O O . PRO A 1 250 ? 2.632 -23.372 5.786 1.00 88.00 250 PRO A O 1
ATOM 2099 N N . VAL A 1 251 ? 1.239 -24.506 4.424 1.00 90.00 251 VAL A N 1
ATOM 2100 C CA . VAL A 1 251 ? 2.121 -24.626 3.253 1.00 90.00 251 VAL A CA 1
ATOM 2101 C C . VAL A 1 251 ? 1.385 -24.122 2.018 1.00 90.00 251 VAL A C 1
ATOM 2103 O O . VAL A 1 251 ? 0.321 -24.640 1.690 1.00 90.00 251 VAL A O 1
ATOM 2106 N N . TRP A 1 252 ? 1.932 -23.117 1.337 1.00 92.38 252 TRP A N 1
ATOM 2107 C CA . TRP A 1 252 ? 1.296 -22.522 0.159 1.00 92.38 252 TRP A CA 1
ATOM 2108 C C . TRP A 1 252 ? 1.565 -23.315 -1.120 1.00 92.38 252 TRP A C 1
ATOM 2110 O O . TRP A 1 252 ? 2.716 -23.559 -1.484 1.00 92.38 252 TRP A O 1
ATOM 2120 N N . GLY A 1 253 ? 0.489 -23.676 -1.823 1.00 92.12 253 GLY A N 1
ATOM 2121 C CA . GLY A 1 253 ? 0.527 -24.188 -3.186 1.00 92.12 253 GLY A CA 1
ATOM 2122 C C . GLY A 1 253 ? 0.350 -23.072 -4.218 1.00 92.12 253 GLY A C 1
ATOM 2123 O O . GLY A 1 253 ? 0.372 -21.884 -3.901 1.00 92.12 253 GLY A O 1
ATOM 2124 N N . ALA A 1 254 ? 0.158 -23.451 -5.484 1.00 91.81 254 ALA A N 1
ATOM 2125 C CA . ALA A 1 254 ? -0.029 -22.489 -6.575 1.00 91.81 254 ALA A CA 1
ATOM 2126 C C . ALA A 1 254 ? -1.232 -21.557 -6.340 1.00 91.81 254 ALA A C 1
ATOM 2128 O O . ALA A 1 254 ? -1.122 -20.355 -6.549 1.00 91.81 254 ALA A O 1
ATOM 2129 N N . LYS A 1 255 ? -2.343 -22.097 -5.818 1.00 94.44 255 LYS A N 1
ATOM 2130 C CA . LYS A 1 255 ? -3.561 -21.334 -5.517 1.00 94.44 255 LYS A CA 1
ATOM 2131 C C . LYS A 1 255 ? -3.298 -20.200 -4.521 1.00 94.44 255 LYS A C 1
ATOM 2133 O O . LYS A 1 255 ? -3.741 -19.078 -4.744 1.00 94.44 255 LYS A O 1
ATOM 2138 N N . GLU A 1 256 ? -2.592 -20.483 -3.430 1.00 94.69 256 GLU A N 1
ATOM 2139 C CA . GLU A 1 256 ? -2.272 -19.493 -2.397 1.00 94.69 256 GLU A CA 1
ATOM 2140 C C . GLU A 1 256 ? -1.327 -18.415 -2.939 1.00 94.69 256 GLU A C 1
ATOM 2142 O O . GLU A 1 256 ? -1.517 -17.229 -2.673 1.00 94.69 256 GLU A O 1
ATOM 2147 N N . ILE A 1 257 ? -0.347 -18.810 -3.755 1.00 92.06 257 ILE A N 1
ATOM 2148 C CA . ILE A 1 257 ? 0.553 -17.867 -4.429 1.00 92.06 257 ILE A CA 1
ATOM 2149 C C . ILE A 1 257 ? -0.232 -16.953 -5.374 1.00 92.06 257 ILE A C 1
ATOM 2151 O O . ILE A 1 257 ? -0.033 -15.742 -5.349 1.00 92.06 257 ILE A O 1
ATOM 2155 N N . ASP A 1 258 ? -1.164 -17.496 -6.155 1.00 91.81 258 ASP A N 1
ATOM 2156 C CA . ASP A 1 258 ? -1.996 -16.704 -7.060 1.00 91.81 258 ASP A CA 1
ATOM 2157 C C . ASP A 1 258 ? -2.907 -15.739 -6.292 1.00 91.81 258 ASP A C 1
ATOM 2159 O O . ASP A 1 258 ? -3.014 -14.567 -6.656 1.00 91.81 258 ASP A O 1
ATOM 2163 N N . GLN A 1 259 ? -3.516 -16.184 -5.187 1.00 94.19 259 GLN A N 1
ATOM 2164 C CA . GLN A 1 259 ? -4.315 -15.320 -4.312 1.00 94.19 259 GLN A CA 1
ATOM 2165 C C . GLN A 1 259 ? -3.481 -14.189 -3.703 1.00 94.19 259 GLN A C 1
ATOM 2167 O O . GLN A 1 259 ? -3.924 -13.038 -3.691 1.00 94.19 259 GLN A O 1
ATOM 2172 N N . PHE A 1 260 ? -2.271 -14.496 -3.229 1.00 93.44 260 PHE A N 1
ATOM 2173 C CA . PHE A 1 260 ? -1.339 -13.494 -2.723 1.00 93.44 260 PHE A CA 1
ATOM 2174 C C . PHE A 1 260 ? -0.973 -12.490 -3.819 1.00 93.44 260 PHE A C 1
ATOM 2176 O O . PHE A 1 260 ? -1.151 -11.287 -3.637 1.00 93.44 260 PHE A O 1
ATOM 2183 N N . ASN A 1 261 ? -0.541 -12.971 -4.984 1.00 91.69 261 ASN A N 1
ATOM 2184 C CA . ASN A 1 261 ? -0.161 -12.128 -6.115 1.00 91.69 261 ASN A CA 1
ATOM 2185 C C . ASN A 1 261 ? -1.325 -11.243 -6.570 1.00 91.69 261 ASN A C 1
ATOM 2187 O O . ASN A 1 261 ? -1.114 -10.097 -6.963 1.00 91.69 261 ASN A O 1
ATOM 2191 N N . ASN A 1 262 ? -2.563 -11.736 -6.492 1.00 91.25 262 ASN A N 1
ATOM 2192 C CA . ASN A 1 262 ? -3.720 -10.965 -6.917 1.00 91.25 262 ASN A CA 1
ATOM 2193 C C . ASN A 1 262 ? -3.985 -9.753 -6.011 1.00 91.25 262 ASN A C 1
ATOM 2195 O O . ASN A 1 262 ? -4.364 -8.697 -6.517 1.00 91.25 262 ASN A O 1
ATOM 2199 N N . TRP A 1 263 ? -3.743 -9.863 -4.703 1.00 92.94 263 TRP A N 1
ATOM 2200 C CA . TRP A 1 263 ? -3.902 -8.744 -3.768 1.00 92.94 263 TRP A CA 1
ATOM 2201 C C . TRP A 1 263 ? -2.649 -7.882 -3.657 1.00 92.94 263 TRP A C 1
ATOM 2203 O O . TRP A 1 263 ? -2.730 -6.659 -3.706 1.00 92.94 263 TRP A O 1
ATOM 2213 N N . PHE A 1 264 ? -1.486 -8.509 -3.524 1.00 92.75 264 PHE A N 1
ATOM 2214 C CA . PHE A 1 264 ? -0.233 -7.832 -3.209 1.00 92.75 264 PHE A CA 1
ATOM 2215 C C . PHE A 1 264 ? 0.585 -7.469 -4.449 1.00 92.75 264 PHE A C 1
ATOM 2217 O O . PHE A 1 264 ? 1.481 -6.645 -4.352 1.00 92.75 264 PHE A O 1
ATOM 2224 N N . LYS A 1 265 ? 0.253 -7.996 -5.632 1.00 90.19 265 LYS A N 1
ATOM 2225 C CA . LYS A 1 265 ? 0.859 -7.640 -6.932 1.00 90.19 265 LYS A CA 1
ATOM 2226 C C . LYS A 1 265 ? 2.371 -7.886 -7.052 1.00 90.19 265 LYS A C 1
ATOM 2228 O O . LYS A 1 265 ? 2.997 -7.352 -7.963 1.00 90.19 265 LYS A O 1
ATOM 2233 N N . PHE A 1 266 ? 2.943 -8.707 -6.175 1.00 88.50 266 PHE A N 1
ATOM 2234 C CA . PHE A 1 266 ? 4.310 -9.219 -6.283 1.00 88.50 266 PHE A CA 1
ATOM 2235 C C . PHE A 1 266 ? 4.351 -10.691 -5.892 1.00 88.50 266 PHE A C 1
ATOM 2237 O O . PHE A 1 266 ? 3.499 -11.152 -5.133 1.00 88.50 266 PHE A O 1
ATOM 2244 N N . THR A 1 267 ? 5.367 -11.403 -6.380 1.00 87.19 267 THR A N 1
ATOM 2245 C CA . THR A 1 267 ? 5.596 -12.808 -6.017 1.00 87.19 267 THR A CA 1
ATOM 2246 C C . THR A 1 267 ? 6.215 -12.903 -4.616 1.00 87.19 267 THR A C 1
ATOM 2248 O O . THR A 1 267 ? 7.280 -12.313 -4.409 1.00 87.19 267 THR A O 1
ATOM 2251 N N . PRO A 1 268 ? 5.627 -13.644 -3.657 1.00 86.75 268 PRO A N 1
ATOM 2252 C CA . PRO A 1 268 ? 6.238 -13.819 -2.345 1.00 86.75 268 PRO A CA 1
ATOM 2253 C C . PRO A 1 268 ? 7.506 -14.683 -2.466 1.00 86.75 268 PRO A C 1
ATOM 2255 O O . PRO A 1 268 ? 7.639 -15.453 -3.425 1.00 86.75 268 PRO A O 1
ATOM 2258 N N . PRO A 1 269 ? 8.451 -14.572 -1.522 1.00 84.25 269 PRO A N 1
ATOM 2259 C CA . PRO A 1 269 ? 9.701 -15.316 -1.601 1.00 84.25 269 PRO A CA 1
ATOM 2260 C C . PRO A 1 269 ? 9.466 -16.802 -1.261 1.00 84.25 269 PRO A C 1
ATOM 2262 O O . PRO A 1 269 ? 8.426 -17.162 -0.706 1.00 84.25 269 PRO A O 1
ATOM 2265 N N . ASP A 1 270 ? 10.371 -17.698 -1.664 1.00 81.31 270 ASP A N 1
ATOM 2266 C CA . ASP A 1 270 ? 10.113 -19.150 -1.654 1.00 81.31 270 ASP A CA 1
ATOM 2267 C C . ASP A 1 270 ? 9.894 -19.730 -0.244 1.00 81.31 270 ASP A C 1
ATOM 2269 O O . ASP A 1 270 ? 9.245 -20.766 -0.100 1.00 81.31 270 ASP A O 1
ATOM 2273 N N . GLU A 1 271 ? 10.354 -19.041 0.800 1.00 75.25 271 GLU A N 1
ATOM 2274 C CA . GLU A 1 271 ? 10.223 -19.433 2.206 1.00 75.25 271 GLU A CA 1
ATOM 2275 C C . GLU A 1 271 ? 8.762 -19.464 2.677 1.00 75.25 271 GLU A C 1
ATOM 2277 O O . GLU A 1 271 ? 8.447 -20.128 3.659 1.00 75.25 271 GLU A O 1
ATOM 2282 N N . VAL A 1 272 ? 7.826 -18.814 1.972 1.00 80.25 272 VAL A N 1
ATOM 2283 C CA . VAL A 1 272 ? 6.390 -18.920 2.309 1.00 80.25 272 VAL A CA 1
ATOM 2284 C C . VAL A 1 272 ? 5.787 -20.282 1.933 1.00 80.25 272 VAL A C 1
ATOM 2286 O O . VAL A 1 272 ? 4.663 -20.597 2.332 1.00 80.25 272 VAL A O 1
ATOM 2289 N N . LYS A 1 273 ? 6.516 -21.088 1.146 1.00 79.38 273 LYS A N 1
ATOM 2290 C CA . LYS A 1 273 ? 6.118 -22.437 0.711 1.00 79.38 273 LYS A CA 1
ATOM 2291 C C . LYS A 1 273 ? 6.532 -23.524 1.702 1.00 79.38 273 LYS A C 1
ATOM 2293 O O . LYS A 1 273 ? 6.276 -24.698 1.449 1.00 79.38 273 LYS A O 1
ATOM 2298 N N . THR A 1 274 ? 7.175 -23.176 2.810 1.00 78.44 274 THR A N 1
ATOM 2299 C CA . THR A 1 274 ? 7.502 -24.115 3.886 1.00 78.44 274 THR A CA 1
ATOM 2300 C C . THR A 1 274 ? 6.650 -23.809 5.121 1.00 78.44 274 THR A C 1
ATOM 2302 O O . THR A 1 274 ? 6.166 -22.686 5.283 1.00 78.44 274 THR A O 1
ATOM 2305 N N . PRO A 1 275 ? 6.416 -24.797 6.006 1.00 80.44 275 PRO A N 1
ATOM 2306 C CA . PRO A 1 275 ? 5.777 -24.530 7.286 1.00 80.44 275 PRO A CA 1
ATOM 2307 C C . PRO A 1 275 ? 6.602 -23.511 8.073 1.00 80.44 275 PRO A C 1
ATOM 2309 O O . PRO A 1 275 ? 7.802 -23.693 8.266 1.00 80.44 275 PRO A O 1
ATOM 2312 N N . GLY A 1 276 ? 5.958 -22.453 8.552 1.00 82.19 276 GLY A N 1
ATOM 2313 C CA . GLY A 1 276 ? 6.635 -21.391 9.281 1.00 82.19 276 GLY A CA 1
ATOM 2314 C C . GLY A 1 276 ? 5.670 -20.545 10.094 1.00 82.19 276 GLY A C 1
ATOM 2315 O O . GLY A 1 276 ? 4.446 -20.665 9.979 1.00 82.19 276 GLY A O 1
ATOM 2316 N N . ARG A 1 277 ? 6.227 -19.678 10.943 1.00 85.19 277 ARG A N 1
ATOM 2317 C CA . ARG A 1 277 ? 5.429 -18.768 11.765 1.00 85.19 277 ARG A CA 1
ATOM 2318 C C . ARG A 1 277 ? 4.695 -17.775 10.861 1.00 85.19 277 ARG A C 1
ATOM 2320 O O . ARG A 1 277 ? 5.307 -17.121 10.024 1.00 85.19 277 ARG A O 1
ATOM 2327 N N . LYS A 1 278 ? 3.385 -17.645 11.060 1.00 90.00 278 LYS A N 1
ATOM 2328 C CA . LYS A 1 278 ? 2.555 -16.643 10.389 1.00 90.00 278 LYS A CA 1
ATOM 2329 C C . LYS A 1 278 ? 1.955 -15.716 11.424 1.00 90.00 278 LYS A C 1
ATOM 2331 O O . LYS A 1 278 ? 1.308 -16.177 12.364 1.00 90.00 278 LYS A O 1
ATOM 2336 N N . LEU A 1 279 ? 2.216 -14.427 11.271 1.00 92.38 279 LEU A N 1
ATOM 2337 C CA . LEU A 1 279 ? 1.762 -13.389 12.189 1.00 92.38 279 LEU A CA 1
ATOM 2338 C C . LEU A 1 279 ? 1.095 -12.296 11.386 1.00 92.38 279 LEU A C 1
ATOM 2340 O O . LEU A 1 279 ? 1.620 -11.872 10.358 1.00 92.38 279 LEU A O 1
ATOM 2344 N N . PHE A 1 280 ? -0.048 -11.845 11.873 1.00 93.75 280 PHE A N 1
ATOM 2345 C CA . PHE A 1 280 ? -0.774 -10.743 11.281 1.00 93.75 280 PHE A CA 1
ATOM 2346 C C . PHE A 1 280 ? -1.171 -9.782 12.383 1.00 93.75 280 PHE A C 1
ATOM 2348 O O . PHE A 1 280 ? -1.833 -10.171 13.341 1.00 93.75 280 PHE A O 1
ATOM 2355 N N . THR A 1 281 ? -0.795 -8.520 12.254 1.00 94.12 281 THR A N 1
ATOM 2356 C CA . THR A 1 281 ? -1.219 -7.475 13.175 1.00 94.12 281 THR A CA 1
ATOM 2357 C C . THR A 1 281 ? -1.823 -6.319 12.415 1.00 94.12 281 THR A C 1
ATOM 2359 O O . THR A 1 281 ? -1.587 -6.102 11.226 1.00 94.12 281 THR A O 1
ATOM 2362 N N . ASN A 1 282 ? -2.667 -5.580 13.117 1.00 94.75 282 ASN A N 1
ATOM 2363 C CA . ASN A 1 282 ? -3.262 -4.372 12.600 1.00 94.75 282 ASN A CA 1
ATOM 2364 C C . ASN A 1 282 ? -3.459 -3.387 13.742 1.00 94.75 282 ASN A C 1
ATOM 2366 O O . ASN A 1 282 ? -3.815 -3.773 14.854 1.00 94.75 282 ASN A O 1
ATOM 2370 N N . THR A 1 283 ? -3.277 -2.114 13.433 1.00 94.94 283 THR A N 1
ATOM 2371 C CA . THR A 1 283 ? -3.735 -1.004 14.262 1.00 94.94 283 THR A CA 1
ATOM 2372 C C . THR A 1 283 ? -4.527 -0.034 13.401 1.00 94.94 283 THR A C 1
ATOM 2374 O O . THR A 1 283 ? -4.496 -0.138 12.172 1.00 94.94 283 THR A O 1
ATOM 2377 N N . PHE A 1 284 ? -5.254 0.892 14.020 1.00 96.00 284 PHE A N 1
ATOM 2378 C CA . PHE A 1 284 ? -6.121 1.801 13.287 1.00 96.00 284 PHE A CA 1
ATOM 2379 C C . PHE A 1 284 ? -6.202 3.196 13.894 1.00 96.00 284 PHE A C 1
ATOM 2381 O O . PHE A 1 284 ? -5.939 3.377 15.079 1.00 96.00 284 PHE A O 1
ATOM 2388 N N . ILE A 1 285 ? -6.596 4.166 13.071 1.00 96.44 285 ILE A N 1
ATOM 2389 C CA . ILE A 1 285 ? -6.861 5.564 13.432 1.00 96.44 285 ILE A CA 1
ATOM 2390 C C . ILE A 1 285 ? -8.182 5.972 12.782 1.00 96.44 285 ILE A C 1
ATOM 2392 O O . ILE A 1 285 ? -8.408 5.668 11.612 1.00 96.44 285 ILE A O 1
ATOM 2396 N N . LEU A 1 286 ? -9.069 6.614 13.541 1.00 95.44 286 LEU A N 1
ATOM 2397 C CA . LEU A 1 286 ? -10.307 7.182 12.991 1.00 95.44 286 LEU A CA 1
ATOM 2398 C C . LEU A 1 286 ? -9.963 8.492 12.278 1.00 95.44 286 LEU A C 1
ATOM 2400 O O . LEU A 1 286 ? -9.097 9.211 12.755 1.00 95.44 286 LEU A O 1
ATOM 2404 N N . LEU A 1 287 ? -10.572 8.801 11.142 1.00 91.62 287 LEU A N 1
ATOM 2405 C CA . LEU A 1 287 ? -10.200 9.971 10.340 1.00 91.62 287 LEU A CA 1
ATOM 2406 C C . LEU A 1 287 ? -11.130 11.155 10.546 1.00 91.62 287 LEU A C 1
ATOM 2408 O O . LEU A 1 287 ? -12.359 10.938 10.507 1.00 91.62 287 LEU A O 1
#

Secondary structure (DSSP, 8-state):
---HHHHHHHHHTS-HHHHHHHHHHHHHH-S--S-HHHHHHHHHHHHHHHHHHHHTHHHHHHSHHHHHHTTSS--GGGGT-TT---HHHHHHHHHHHHHHT--PPP--TT-HHHHHHHHHHHHHHHHHSS----HHHHHHHHHHHSTTS-BTTHHHHHHHHHHHH--S-EEEEEEEEETTTEEEEEEEEEEEE--TTSSPPEEEEEEE--BTTTB-HHHHHHHTTTTTSTT----HHHHHHHHHHHHH-SS--HHHHHHHHHHHSSPPPGGGGS---EEEEEEEEE-